Protein AF-A0A0F8FL69-F1 (afdb_monomer)

pLDDT: mean 90.09, std 9.21, range [32.94, 98.5]

Radius of gyration: 20.57 Å; Cα contacts (8 Å, |Δi|>4): 301; chains: 1; bounding box: 47×46×59 Å

Sequence (292 aa):
MLYESWIGHALIVLISLLLIIYALATGAMLKGRIKRKPGNIFRLHRRSGIYFGAFILGSFTYGLLMSLQHGEPILVSIHGKLGLIIVLIVILQVIPSLVLKNRASYRGLHKMMGYSLAPILFIDASWGLYNGVATGTKSSLVLLHSISGGLAALALVWIFLEILYATDKSLARARIASYLAAFLVAAGCWIAGGYNYLTAYGSQVKPVILTGPHPWVHEIVMEAKEHIFVFLPVIFFALSITLYIFDRDAFLGEAKSRRALMMVASLALFMVLLIFLMGAIISNAGKTGTEV

Mean predicted aligned error: 5.15 Å

Nearest PDB structures (foldseek):
  4o79-assembly1_A  TM=6.135E-01  e=5.033E-01  Arabidopsis thaliana

Secondary structure (DSSP, 8-state):
--THHHHHHHHHHHHHHHHHHHHHHHHHHHTTSSPPPSS-HHHHHHHHHHHHHHHHHHHHHHHHHHHHHTTPPTT-SHHHHHHHHHHHHHHHHHHHHHH-S-HHHHHHHHHHHHHHHHHHHHHHHHHHHHHTS-GGG--HHHHHHHHHHHHHHHHHHHHHHHHHT--TTHHHHHHHHHHHHHHIIIIIIIIHHHHHIIIIIIIIIHHHHHHSS-THIIIIIIHHHHHHHHHHHHHHHHHHHHHHH--HHHHHH-HHHHHHHHHHHHHHHHHHHHHHHHHHHHHHHHHHHHT-

Structure (mmCIF, N/CA/C/O backbone):
data_AF-A0A0F8FL69-F1
#
_entry.id   AF-A0A0F8FL69-F1
#
loop_
_atom_site.group_PDB
_atom_site.id
_atom_site.type_symbol
_atom_site.label_atom_id
_atom_site.label_alt_id
_atom_site.label_comp_id
_atom_site.label_asym_id
_atom_site.label_entity_id
_atom_site.label_seq_id
_atom_site.pdbx_PDB_ins_code
_atom_site.Cartn_x
_atom_site.Cartn_y
_atom_site.Cartn_z
_atom_site.occupancy
_atom_site.B_iso_or_equiv
_atom_site.auth_seq_id
_atom_site.auth_comp_id
_atom_site.auth_asym_id
_atom_site.auth_atom_id
_atom_site.pdbx_PDB_model_num
ATOM 1 N N . MET A 1 1 ? 10.303 -18.669 -21.693 1.00 32.94 1 MET A N 1
ATOM 2 C CA . MET A 1 1 ? 9.414 -19.079 -20.577 1.00 32.94 1 MET A CA 1
ATOM 3 C C . MET A 1 1 ? 9.605 -18.151 -19.369 1.00 32.94 1 MET A C 1
ATOM 5 O O . MET A 1 1 ? 10.087 -18.584 -18.337 1.00 32.94 1 MET A O 1
ATOM 9 N N . LEU A 1 2 ? 9.266 -16.860 -19.493 1.00 37.22 2 LEU A N 1
ATOM 10 C CA . LEU A 1 2 ? 9.527 -15.831 -18.461 1.00 37.22 2 LEU A CA 1
ATOM 11 C C . LEU A 1 2 ? 8.251 -15.140 -17.933 1.00 37.22 2 LEU A C 1
ATOM 13 O O . LEU A 1 2 ? 8.313 -14.380 -16.968 1.00 37.22 2 LEU A O 1
ATOM 17 N N . TYR A 1 3 ? 7.090 -15.444 -18.526 1.00 34.00 3 TYR A N 1
ATOM 18 C CA . TYR A 1 3 ? 5.814 -14.772 -18.243 1.00 34.00 3 TYR A CA 1
ATOM 19 C C . TYR A 1 3 ? 5.147 -15.239 -16.931 1.00 34.00 3 TYR A C 1
ATOM 21 O O . TYR A 1 3 ? 4.348 -14.513 -16.346 1.00 34.00 3 TYR A O 1
ATOM 29 N N . GLU A 1 4 ? 5.510 -16.418 -16.412 1.00 43.88 4 GLU A N 1
ATOM 30 C CA . GLU A 1 4 ? 4.870 -17.008 -15.221 1.00 43.88 4 GLU A CA 1
ATOM 31 C C . GLU A 1 4 ? 5.360 -16.432 -13.874 1.00 43.88 4 GLU A C 1
ATOM 33 O O . GLU A 1 4 ? 4.718 -16.632 -12.844 1.00 43.88 4 GLU A O 1
ATOM 38 N N . SER A 1 5 ? 6.458 -15.665 -13.845 1.00 61.00 5 SER A N 1
ATOM 39 C CA . SER A 1 5 ? 7.116 -15.283 -12.579 1.00 61.00 5 SER A CA 1
ATOM 40 C C . SER A 1 5 ? 6.488 -14.086 -11.846 1.00 61.00 5 SER A C 1
ATOM 42 O O . SER A 1 5 ? 6.522 -14.027 -10.611 1.00 61.00 5 SER A O 1
ATOM 44 N N . TRP A 1 6 ? 5.889 -13.136 -12.576 1.00 60.44 6 TRP A N 1
ATOM 45 C CA . TRP A 1 6 ? 5.438 -11.865 -11.995 1.00 60.44 6 TRP A CA 1
ATOM 46 C C . TRP A 1 6 ? 3.992 -11.902 -11.485 1.00 60.44 6 TRP A C 1
ATOM 48 O O . TRP A 1 6 ? 3.701 -11.403 -10.396 1.00 60.44 6 TRP A O 1
ATOM 58 N N . ILE A 1 7 ? 3.094 -12.571 -12.218 1.00 67.75 7 ILE A N 1
ATOM 59 C CA . ILE A 1 7 ? 1.689 -12.747 -11.813 1.00 67.75 7 ILE A CA 1
ATOM 60 C C . ILE A 1 7 ? 1.610 -13.524 -10.493 1.00 67.75 7 ILE A C 1
ATOM 62 O O . ILE A 1 7 ? 0.863 -13.133 -9.597 1.00 67.75 7 ILE A O 1
ATOM 66 N N . GLY A 1 8 ? 2.431 -14.569 -10.332 1.00 73.44 8 GLY A N 1
ATOM 67 C CA . GLY A 1 8 ? 2.521 -15.327 -9.083 1.00 73.44 8 GLY A CA 1
ATOM 68 C C . GLY A 1 8 ? 2.905 -14.448 -7.888 1.00 73.44 8 GLY A C 1
ATOM 69 O O . GLY A 1 8 ? 2.221 -14.469 -6.866 1.00 73.44 8 GLY A O 1
ATOM 70 N N . HIS A 1 9 ? 3.935 -13.606 -8.030 1.00 71.25 9 HIS A N 1
ATOM 71 C CA . HIS A 1 9 ? 4.336 -12.662 -6.980 1.00 71.25 9 HIS A CA 1
ATOM 72 C C . HIS A 1 9 ? 3.242 -11.635 -6.669 1.00 71.25 9 HIS A C 1
ATOM 74 O O . HIS A 1 9 ? 2.929 -11.410 -5.499 1.00 71.25 9 HIS A O 1
ATOM 80 N N . ALA A 1 10 ? 2.619 -11.045 -7.693 1.00 73.06 10 ALA A N 1
ATOM 81 C CA . ALA A 1 10 ? 1.538 -10.081 -7.509 1.00 73.06 10 ALA A CA 1
ATOM 82 C C . ALA A 1 10 ? 0.345 -10.697 -6.757 1.00 73.06 10 ALA A C 1
ATOM 84 O O . ALA A 1 10 ? -0.172 -10.088 -5.817 1.00 73.06 10 ALA A O 1
ATOM 85 N N . LEU A 1 11 ? -0.049 -11.927 -7.108 1.00 82.06 11 LEU A N 1
ATOM 86 C CA . LEU A 1 11 ? -1.110 -12.670 -6.423 1.00 82.06 11 LEU A CA 1
ATOM 87 C C . LEU A 1 11 ? -0.746 -12.979 -4.968 1.00 82.06 11 LEU A C 1
ATOM 89 O O . LEU A 1 11 ? -1.580 -12.790 -4.081 1.00 82.06 11 LEU A O 1
ATOM 93 N N . ILE A 1 12 ? 0.495 -13.396 -4.702 1.00 85.31 12 ILE A N 1
ATOM 94 C CA . ILE A 1 12 ? 0.983 -13.649 -3.339 1.00 85.31 12 ILE A CA 1
ATOM 95 C C . ILE A 1 12 ? 0.884 -12.383 -2.488 1.00 85.31 12 ILE A C 1
ATOM 97 O O . ILE A 1 12 ? 0.367 -12.429 -1.368 1.00 85.31 12 ILE A O 1
ATOM 101 N N . VAL A 1 13 ? 1.320 -11.239 -3.011 1.00 82.12 13 VAL A N 1
ATOM 102 C CA . VAL A 1 13 ? 1.238 -9.960 -2.294 1.00 82.12 13 VAL A CA 1
ATOM 103 C C . VAL A 1 13 ? -0.218 -9.578 -2.023 1.00 82.12 13 VAL A C 1
ATOM 105 O O . VAL A 1 13 ? -0.555 -9.238 -0.889 1.00 82.12 13 VAL A O 1
ATOM 108 N N . LEU A 1 14 ? -1.102 -9.700 -3.018 1.00 84.50 14 LEU A N 1
ATOM 109 C CA . LEU A 1 14 ? -2.530 -9.383 -2.889 1.00 84.50 14 LEU A CA 1
ATOM 110 C C . LEU A 1 14 ? -3.226 -10.247 -1.831 1.00 84.50 14 LEU A C 1
ATOM 112 O O . LEU A 1 14 ? -3.903 -9.722 -0.946 1.00 84.50 14 LEU A O 1
ATOM 116 N N . ILE A 1 15 ? -3.032 -11.566 -1.889 1.00 90.81 15 ILE A N 1
ATOM 117 C CA . ILE A 1 15 ? -3.627 -12.511 -0.935 1.00 90.81 15 ILE A CA 1
ATOM 118 C C . ILE A 1 15 ? -3.089 -12.244 0.473 1.00 90.81 15 ILE A C 1
ATOM 120 O O . ILE A 1 15 ? -3.872 -12.131 1.421 1.00 90.81 15 ILE A O 1
ATOM 124 N N . SER A 1 16 ? -1.771 -12.073 0.610 1.00 90.31 16 SER A N 1
ATOM 125 C CA . SER A 1 16 ? -1.134 -11.741 1.891 1.00 90.31 16 SER A CA 1
ATOM 126 C C . SER A 1 16 ? -1.704 -10.456 2.480 1.00 90.31 16 SER A C 1
ATOM 128 O O . SER A 1 16 ? -2.007 -10.402 3.673 1.00 90.31 16 SER A O 1
ATOM 130 N N . LEU A 1 17 ? -1.898 -9.439 1.638 1.00 86.81 17 LEU A N 1
ATOM 131 C CA . LEU A 1 17 ? -2.420 -8.145 2.042 1.00 86.81 17 LEU A CA 1
ATOM 132 C C . LEU A 1 17 ? -3.878 -8.231 2.515 1.00 86.81 17 LEU A C 1
ATOM 134 O O . LEU A 1 17 ? -4.229 -7.685 3.562 1.00 86.81 17 LEU A O 1
ATOM 138 N N . LEU A 1 18 ? -4.732 -8.950 1.787 1.00 91.06 18 LEU A N 1
ATOM 139 C CA . LEU A 1 18 ? -6.125 -9.158 2.190 1.00 91.06 18 LEU A CA 1
ATOM 140 C C . LEU A 1 18 ? -6.211 -9.894 3.533 1.00 91.06 18 LEU A C 1
ATOM 142 O O . LEU A 1 18 ? -6.967 -9.488 4.422 1.00 91.06 18 LEU A O 1
ATOM 146 N N . LEU A 1 19 ? -5.398 -10.938 3.709 1.00 93.88 19 LEU A N 1
ATOM 147 C CA . LEU A 1 19 ? -5.344 -11.715 4.944 1.00 93.88 19 LEU A CA 1
ATOM 148 C C . LEU A 1 19 ? -4.847 -10.879 6.133 1.00 93.88 19 LEU A C 1
ATOM 150 O O . LEU A 1 19 ? -5.473 -10.919 7.198 1.00 93.88 19 LEU A O 1
ATOM 154 N N . ILE A 1 20 ? -3.775 -10.090 5.970 1.00 93.62 20 ILE A N 1
ATOM 155 C CA . ILE A 1 20 ? -3.243 -9.263 7.065 1.00 93.62 20 ILE A CA 1
ATOM 156 C C . ILE A 1 20 ? -4.176 -8.100 7.409 1.00 93.62 20 ILE A C 1
ATOM 158 O O . ILE A 1 20 ? -4.411 -7.856 8.592 1.00 93.62 20 ILE A O 1
ATOM 162 N N . ILE A 1 21 ? -4.791 -7.432 6.424 1.00 92.00 21 ILE A N 1
ATOM 163 C CA . ILE A 1 21 ? -5.798 -6.386 6.677 1.00 92.00 21 ILE A CA 1
ATOM 164 C C . ILE A 1 21 ? -6.962 -6.967 7.480 1.00 92.00 21 ILE A C 1
ATOM 166 O O . ILE A 1 21 ? -7.399 -6.372 8.468 1.00 92.00 21 ILE A O 1
ATOM 170 N N . TYR A 1 22 ? -7.443 -8.153 7.105 1.00 93.62 22 TYR A N 1
ATOM 171 C CA . TYR A 1 22 ? -8.527 -8.811 7.823 1.00 93.62 22 TYR A CA 1
ATOM 172 C C . TYR A 1 22 ? -8.125 -9.205 9.256 1.00 93.62 22 TYR A C 1
ATOM 174 O O . TYR A 1 22 ? -8.889 -8.990 10.206 1.00 93.62 22 TYR A O 1
ATOM 182 N N . ALA A 1 23 ? -6.909 -9.726 9.447 1.00 93.62 23 ALA A N 1
ATOM 183 C CA . ALA A 1 23 ? -6.375 -10.046 10.771 1.00 93.62 23 ALA A CA 1
ATOM 184 C C . ALA A 1 23 ? -6.241 -8.790 11.654 1.00 93.62 23 ALA A C 1
ATOM 186 O O . ALA A 1 23 ? -6.638 -8.814 12.823 1.00 93.62 23 ALA A O 1
ATOM 187 N N . LEU A 1 24 ? -5.764 -7.675 11.094 1.00 93.25 24 LEU A N 1
ATOM 188 C CA . LEU A 1 24 ? -5.654 -6.389 11.785 1.00 93.25 24 LEU A CA 1
ATOM 189 C C . LEU A 1 24 ? -7.022 -5.814 12.155 1.00 93.25 24 LEU A C 1
ATOM 191 O O . LEU A 1 24 ? -7.220 -5.401 13.299 1.00 93.25 24 LEU A O 1
ATOM 195 N N . ALA A 1 25 ? -7.987 -5.839 11.233 1.00 92.31 25 ALA A N 1
ATOM 196 C CA . ALA A 1 25 ? -9.342 -5.357 11.482 1.00 92.31 25 ALA A CA 1
ATOM 197 C C . ALA A 1 25 ? -10.015 -6.156 12.611 1.00 92.31 25 ALA A C 1
ATOM 199 O O . ALA A 1 25 ? -10.507 -5.588 13.587 1.00 92.31 25 ALA A O 1
ATOM 200 N N . THR A 1 26 ? -9.977 -7.487 12.542 1.00 93.56 26 THR A N 1
ATOM 201 C CA . THR A 1 26 ? -10.541 -8.341 13.600 1.00 93.56 26 THR A CA 1
ATOM 202 C C . THR A 1 26 ? -9.803 -8.179 14.936 1.00 93.56 26 THR A C 1
ATOM 204 O O . THR A 1 26 ? -10.446 -8.136 15.987 1.00 93.56 26 THR A O 1
ATOM 207 N N . GLY A 1 27 ? -8.480 -7.986 14.922 1.00 91.31 27 GLY A N 1
ATOM 208 C CA . GLY A 1 27 ? -7.688 -7.679 16.118 1.00 91.31 27 GLY A CA 1
ATOM 209 C C . GLY A 1 27 ? -8.050 -6.327 16.747 1.00 91.31 27 GLY A C 1
ATOM 210 O O . GLY A 1 27 ? -8.177 -6.209 17.970 1.00 91.31 27 GLY A O 1
ATOM 211 N N . ALA A 1 28 ? -8.295 -5.306 15.923 1.00 89.00 28 ALA A N 1
ATOM 212 C CA . ALA A 1 28 ? -8.755 -3.995 16.368 1.00 89.00 28 ALA A CA 1
ATOM 213 C C . ALA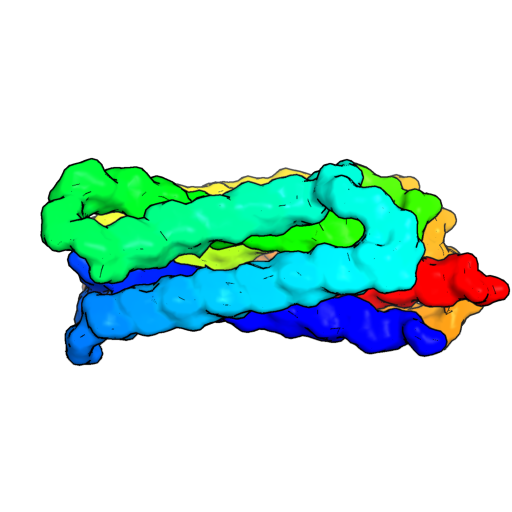 A 1 28 ? -10.172 -4.055 16.971 1.00 89.00 28 ALA A C 1
ATOM 215 O O . ALA A 1 28 ? -10.414 -3.429 18.009 1.00 89.00 28 ALA A O 1
ATOM 216 N N . MET A 1 29 ? -11.076 -4.864 16.400 1.00 90.94 29 MET A N 1
ATOM 217 C CA . MET A 1 29 ? -12.408 -5.131 16.967 1.00 90.94 29 MET A CA 1
ATOM 218 C C . MET A 1 29 ? -12.323 -5.796 18.345 1.00 90.94 29 MET A C 1
ATOM 220 O O . MET A 1 29 ? -13.020 -5.383 19.269 1.00 90.94 29 MET A O 1
ATOM 224 N N . LEU A 1 30 ? -11.446 -6.793 18.523 1.00 90.06 30 LEU A N 1
ATOM 225 C CA . LEU A 1 30 ? -11.245 -7.451 19.824 1.00 90.06 30 LEU A CA 1
ATOM 226 C C . LEU A 1 30 ? -10.764 -6.487 20.906 1.00 90.06 30 LEU A C 1
ATOM 228 O O . LEU A 1 30 ? -11.068 -6.676 22.082 1.00 90.06 30 LEU A O 1
ATOM 232 N N . LYS A 1 31 ? -10.016 -5.449 20.519 1.00 87.62 31 LYS A N 1
ATOM 233 C CA . LYS A 1 31 ? -9.540 -4.429 21.454 1.00 87.62 31 LYS A CA 1
ATOM 234 C C . LYS A 1 31 ? -10.557 -3.308 21.702 1.00 87.62 31 LYS A C 1
ATOM 236 O O . LYS A 1 31 ? -10.269 -2.421 22.500 1.00 87.62 31 LYS A O 1
ATOM 241 N N . GLY A 1 32 ? -11.706 -3.334 21.025 1.00 84.56 32 GLY A N 1
ATOM 242 C CA . GLY A 1 32 ? -12.697 -2.259 21.071 1.00 84.56 32 GLY A CA 1
ATOM 243 C C . GLY A 1 32 ? -12.211 -0.963 20.418 1.00 84.56 32 GLY A C 1
ATOM 244 O O . GLY A 1 32 ? -12.750 0.098 20.706 1.00 84.56 32 GLY A O 1
ATOM 245 N N . ARG A 1 33 ? -11.172 -1.022 19.568 1.00 85.56 33 ARG A N 1
ATOM 246 C CA . ARG A 1 33 ? -10.690 0.156 18.825 1.00 85.56 33 ARG A CA 1
ATOM 247 C C . ARG A 1 33 ? -11.662 0.560 17.724 1.00 85.56 33 ARG A C 1
ATOM 249 O O . ARG A 1 33 ? -11.809 1.745 17.460 1.00 85.56 33 ARG A O 1
ATOM 256 N N . ILE A 1 34 ? -12.294 -0.437 17.115 1.00 86.06 34 ILE A N 1
ATOM 257 C CA . ILE A 1 34 ? -13.327 -0.283 16.098 1.00 86.06 34 ILE A CA 1
ATOM 258 C C . ILE A 1 34 ? -14.555 -1.106 16.495 1.00 86.06 34 ILE A C 1
ATOM 260 O O . ILE A 1 34 ? -14.426 -2.141 17.159 1.00 86.06 34 ILE A O 1
ATOM 264 N N . LYS A 1 35 ? -15.750 -0.637 16.118 1.00 84.25 35 LYS A N 1
ATOM 265 C CA . LYS A 1 35 ? -17.034 -1.269 16.457 1.00 84.25 35 LYS A CA 1
ATOM 266 C C . LYS A 1 35 ? -17.067 -2.755 16.072 1.00 84.25 35 LYS A C 1
ATOM 268 O O . LYS A 1 35 ? -16.744 -3.141 14.949 1.00 84.25 35 LYS A O 1
ATOM 273 N N . ARG A 1 36 ? -17.492 -3.596 17.017 1.00 82.81 36 ARG A N 1
ATOM 274 C CA . ARG A 1 36 ? -17.555 -5.053 16.854 1.00 82.81 36 ARG A CA 1
ATOM 275 C C . ARG A 1 36 ? -18.747 -5.455 15.976 1.00 82.81 36 ARG A C 1
ATOM 277 O O . ARG A 1 36 ? -19.864 -5.003 16.213 1.00 82.81 36 ARG A O 1
ATOM 284 N N . LYS A 1 37 ? -18.520 -6.340 15.000 1.00 79.31 37 LYS A N 1
ATOM 285 C CA . LYS A 1 37 ? -19.593 -7.027 14.258 1.00 79.31 37 LYS A CA 1
ATOM 286 C C . LYS A 1 37 ? -20.154 -8.221 15.053 1.00 79.31 37 LYS A C 1
ATOM 288 O O . LYS A 1 37 ? -19.423 -8.785 15.875 1.00 79.31 37 LYS A O 1
ATOM 293 N N . PRO A 1 38 ? -21.420 -8.622 14.823 1.00 79.25 38 PRO A N 1
ATOM 294 C CA . PRO A 1 38 ? -21.980 -9.821 15.442 1.00 79.25 38 PRO A CA 1
ATOM 295 C C . PRO A 1 38 ? -21.147 -11.063 15.086 1.00 79.25 38 PRO A C 1
ATOM 297 O O . PRO A 1 38 ? -20.627 -11.182 13.978 1.00 79.25 38 PRO A O 1
ATOM 300 N N . GLY A 1 39 ? -20.999 -11.975 16.052 1.00 87.56 39 GLY A N 1
ATOM 301 C CA . GLY A 1 39 ? -20.275 -13.238 15.890 1.00 87.56 39 GLY A CA 1
ATOM 302 C C . GLY A 1 39 ? -18.989 -13.384 16.716 1.00 87.56 39 GLY A C 1
ATOM 303 O O . GLY A 1 39 ? -18.583 -12.531 17.521 1.00 87.56 39 GLY A O 1
ATOM 304 N N . ASN A 1 40 ? -18.328 -14.530 16.524 1.00 93.06 40 ASN A N 1
ATOM 305 C CA . ASN A 1 40 ? -17.117 -14.899 17.254 1.00 93.06 40 ASN A CA 1
ATOM 306 C C . ASN A 1 40 ? -15.862 -14.308 16.587 1.00 93.06 40 ASN A C 1
ATOM 308 O O . ASN A 1 40 ? -15.088 -15.010 15.935 1.00 93.06 40 ASN A O 1
ATOM 312 N N . ILE A 1 41 ? -15.662 -13.001 16.778 1.00 92.94 41 ILE A N 1
ATOM 313 C CA . ILE A 1 41 ? -14.506 -12.258 16.246 1.00 92.94 41 ILE A CA 1
ATOM 314 C C . ILE A 1 41 ? -13.174 -12.883 16.677 1.00 92.94 41 ILE A C 1
ATOM 316 O O . ILE A 1 41 ? -12.227 -12.890 15.899 1.00 92.94 41 ILE A O 1
ATOM 320 N N . PHE A 1 42 ? -13.099 -13.468 17.877 1.00 91.94 42 PHE A N 1
ATOM 321 C CA . PHE A 1 42 ? -11.879 -14.130 18.341 1.00 91.94 42 PHE A CA 1
ATOM 322 C C . PHE A 1 42 ? -11.526 -15.340 17.467 1.00 91.94 42 PHE A C 1
ATOM 324 O O . PHE A 1 42 ? -10.380 -15.493 17.046 1.00 91.94 42 PHE A O 1
ATOM 331 N N . ARG A 1 43 ? -12.521 -16.173 17.136 1.00 93.50 43 ARG A N 1
ATOM 332 C CA . ARG A 1 43 ? -12.345 -17.308 16.222 1.00 93.50 43 ARG A CA 1
ATOM 333 C C . ARG A 1 43 ? -11.939 -16.846 14.822 1.00 93.50 43 ARG A C 1
ATOM 335 O O . ARG A 1 43 ? -11.086 -17.489 14.219 1.00 93.50 43 ARG A O 1
ATOM 342 N N . LEU A 1 44 ? -12.526 -15.754 14.327 1.00 93.81 44 LEU A N 1
ATOM 343 C CA . LEU A 1 44 ? -12.185 -15.181 13.021 1.00 93.81 44 LEU A CA 1
ATOM 344 C C . LEU A 1 44 ? -10.742 -14.672 12.989 1.00 93.81 44 LEU A C 1
ATOM 346 O O . LEU A 1 44 ? -9.982 -15.110 12.134 1.00 93.81 44 LEU A O 1
ATOM 350 N N . HIS A 1 45 ? -10.350 -13.853 13.968 1.00 94.81 45 HIS A N 1
ATOM 351 C CA . HIS A 1 45 ? -8.987 -13.333 14.105 1.00 94.81 45 HIS A CA 1
ATOM 352 C C . HIS A 1 45 ? -7.946 -14.458 14.170 1.00 94.81 45 HIS A C 1
ATOM 354 O O . HIS A 1 45 ? -6.944 -14.438 13.457 1.00 94.81 45 HIS A O 1
ATOM 360 N N . ARG A 1 46 ? -8.218 -15.488 14.985 1.00 94.00 46 ARG A N 1
ATOM 361 C CA . ARG A 1 46 ? -7.350 -16.666 15.096 1.00 94.00 46 ARG A CA 1
ATOM 362 C C . ARG A 1 46 ? -7.216 -17.397 13.759 1.00 94.00 46 ARG A C 1
ATOM 364 O O . ARG A 1 46 ? -6.105 -17.737 13.373 1.00 94.00 46 ARG A O 1
ATOM 371 N N . ARG A 1 47 ? -8.324 -17.646 13.053 1.00 94.88 47 ARG A N 1
ATOM 372 C CA . ARG A 1 47 ? -8.305 -18.331 11.748 1.00 94.88 47 ARG A CA 1
ATOM 373 C C . ARG A 1 47 ? -7.535 -17.538 10.703 1.00 94.88 47 ARG A C 1
ATOM 375 O O . ARG A 1 47 ? -6.669 -18.105 10.052 1.00 94.88 47 ARG A O 1
ATOM 382 N N . SER A 1 48 ? -7.802 -16.240 10.584 1.00 94.06 48 SER A N 1
ATOM 383 C CA . SER A 1 48 ? -7.090 -15.395 9.627 1.00 94.06 48 SER A CA 1
ATOM 384 C C . SER A 1 48 ? -5.600 -15.306 9.930 1.00 94.06 48 SER A C 1
ATOM 386 O O . SER A 1 48 ? -4.809 -15.340 8.999 1.00 94.06 48 SER A O 1
ATOM 388 N N . GLY A 1 49 ? -5.208 -15.260 11.209 1.00 94.50 49 GLY A N 1
ATOM 389 C CA . GLY A 1 49 ? -3.797 -15.300 11.599 1.00 94.50 49 GLY A CA 1
ATOM 390 C C . GLY A 1 49 ? -3.105 -16.603 11.187 1.00 94.50 49 GLY A C 1
ATOM 391 O O . GLY A 1 49 ? -1.992 -16.561 10.675 1.00 94.50 49 GLY A O 1
ATOM 392 N N . ILE A 1 50 ? -3.778 -17.751 11.341 1.00 95.56 50 ILE A N 1
ATOM 393 C CA . ILE A 1 50 ? -3.259 -19.053 10.888 1.00 95.56 50 ILE A CA 1
ATOM 394 C C . ILE A 1 50 ? -3.148 -19.095 9.361 1.00 95.56 50 ILE A C 1
ATOM 396 O O . ILE A 1 50 ? -2.109 -19.498 8.852 1.00 95.56 50 ILE A O 1
ATOM 400 N N . TYR A 1 51 ? -4.185 -18.671 8.630 1.00 96.12 51 TYR A N 1
ATOM 401 C CA . TYR A 1 51 ? -4.159 -18.670 7.164 1.00 96.12 51 TYR A CA 1
ATOM 402 C C . TYR A 1 51 ? -3.085 -17.740 6.612 1.00 96.12 51 TYR A C 1
ATOM 404 O O . TYR A 1 51 ? -2.330 -18.149 5.739 1.00 96.12 51 TYR A O 1
ATOM 412 N N . PHE A 1 52 ? -2.968 -16.532 7.167 1.00 95.81 52 PHE A N 1
ATOM 413 C CA . PHE A 1 52 ? -1.880 -15.618 6.842 1.00 95.81 52 PHE A CA 1
ATOM 414 C C . PHE A 1 52 ? -0.523 -16.275 7.100 1.00 95.81 52 PHE A C 1
ATOM 416 O O . PHE A 1 52 ? 0.329 -16.291 6.218 1.00 95.81 52 PHE A O 1
ATOM 423 N N . GLY A 1 53 ? -0.334 -16.874 8.279 1.00 94.88 5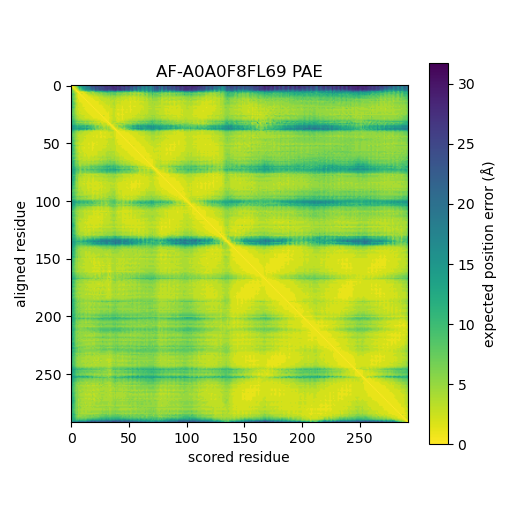3 GLY A N 1
ATOM 424 C CA . GLY A 1 53 ? 0.949 -17.466 8.629 1.00 94.88 53 GLY A CA 1
ATOM 425 C C . GLY A 1 53 ? 1.340 -18.661 7.760 1.00 94.88 53 GLY A C 1
ATOM 426 O O . GLY A 1 53 ? 2.483 -18.743 7.318 1.00 94.88 53 GLY A O 1
ATOM 427 N N . ALA A 1 54 ? 0.389 -19.547 7.462 1.00 95.56 54 ALA A N 1
ATOM 428 C CA . ALA A 1 54 ? 0.600 -20.667 6.550 1.00 95.56 54 ALA A CA 1
ATOM 429 C C . ALA A 1 54 ? 0.921 -20.186 5.128 1.00 95.56 54 ALA A C 1
ATOM 431 O O . ALA A 1 54 ? 1.814 -20.731 4.486 1.00 95.56 54 ALA A O 1
ATOM 432 N N . PHE A 1 55 ? 0.233 -19.143 4.658 1.00 95.62 55 PHE A N 1
ATOM 433 C CA . PHE A 1 55 ? 0.455 -18.577 3.332 1.00 95.62 55 PHE A CA 1
ATOM 434 C C . PHE A 1 55 ? 1.853 -17.960 3.186 1.00 95.62 55 PHE A C 1
ATOM 436 O O . PHE A 1 55 ? 2.551 -18.258 2.223 1.00 95.62 55 PHE A O 1
ATOM 443 N N . ILE A 1 56 ? 2.293 -17.170 4.172 1.00 94.75 56 ILE A N 1
ATOM 444 C CA . ILE A 1 56 ? 3.637 -16.572 4.198 1.00 94.75 56 ILE A CA 1
ATOM 445 C C . ILE A 1 56 ? 4.731 -17.641 4.275 1.00 94.75 56 ILE A C 1
ATOM 447 O O . ILE A 1 56 ? 5.735 -17.552 3.574 1.00 94.75 56 ILE A O 1
ATOM 451 N N . LEU A 1 57 ? 4.540 -18.675 5.100 1.00 94.62 57 LEU A N 1
ATOM 452 C CA . LEU A 1 57 ? 5.482 -19.792 5.162 1.00 94.62 57 LEU A CA 1
ATOM 453 C C . LEU A 1 57 ? 5.562 -20.526 3.815 1.00 94.62 57 LEU A C 1
ATOM 455 O O . LEU A 1 57 ? 6.654 -20.847 3.347 1.00 94.62 57 LEU A O 1
ATOM 459 N N . GLY A 1 58 ? 4.415 -20.759 3.174 1.00 93.44 58 GLY A N 1
ATOM 460 C CA . GLY A 1 58 ? 4.330 -21.368 1.848 1.00 93.44 58 GLY A CA 1
ATOM 461 C C . GLY A 1 58 ? 5.040 -20.546 0.770 1.00 93.44 58 GLY A C 1
ATOM 462 O O . GLY A 1 58 ? 5.834 -21.097 0.014 1.00 93.44 58 GLY A O 1
ATOM 463 N N . SER A 1 59 ? 4.826 -19.227 0.719 1.00 91.69 59 SER A N 1
ATOM 464 C CA . SER A 1 59 ? 5.489 -18.385 -0.286 1.00 91.69 59 SER A CA 1
ATOM 465 C C . SER A 1 59 ? 7.002 -18.306 -0.071 1.00 91.69 59 SER A C 1
ATOM 467 O O . SER A 1 59 ? 7.760 -18.387 -1.034 1.00 91.69 59 SER A O 1
ATOM 469 N N . PHE A 1 60 ? 7.454 -18.215 1.184 1.00 91.69 60 PHE A N 1
ATOM 470 C CA . PHE A 1 60 ? 8.879 -18.178 1.506 1.00 91.69 60 PHE A CA 1
ATOM 471 C C . PHE A 1 60 ? 9.577 -19.502 1.174 1.00 91.69 60 PHE A C 1
ATOM 473 O O . PHE A 1 60 ? 10.643 -19.502 0.563 1.00 91.69 60 PHE A O 1
ATOM 480 N N . THR A 1 61 ? 8.968 -20.638 1.530 1.00 91.62 61 THR A N 1
ATOM 481 C CA . THR A 1 61 ? 9.506 -21.969 1.192 1.00 91.62 61 THR A CA 1
ATOM 482 C C . THR A 1 61 ? 9.548 -22.202 -0.314 1.00 91.62 61 THR A C 1
ATOM 484 O O . THR A 1 61 ? 10.550 -22.709 -0.814 1.00 91.62 61 THR A O 1
ATOM 487 N N . TYR A 1 62 ? 8.521 -21.763 -1.045 1.00 89.69 62 TYR A N 1
ATOM 488 C CA . TYR A 1 62 ? 8.534 -21.764 -2.506 1.00 89.69 62 TYR A CA 1
ATOM 489 C C . TYR A 1 62 ? 9.688 -20.918 -3.065 1.00 89.69 62 TYR A C 1
ATOM 491 O O . TYR A 1 62 ? 10.441 -21.399 -3.907 1.00 89.69 62 TYR A O 1
ATOM 499 N N . GLY A 1 63 ? 9.889 -19.699 -2.554 1.00 86.19 63 GLY A N 1
ATOM 500 C CA . GLY A 1 63 ? 11.006 -18.838 -2.955 1.00 86.19 63 GLY A CA 1
ATOM 501 C C . GLY A 1 63 ? 12.376 -19.481 -2.713 1.00 86.19 63 GLY A C 1
ATOM 502 O O . GLY A 1 63 ? 13.222 -19.470 -3.603 1.00 86.19 63 GLY A O 1
ATOM 503 N N . LEU A 1 64 ? 12.576 -20.115 -1.552 1.00 87.94 64 LEU A N 1
ATOM 504 C CA . LEU A 1 64 ? 13.805 -20.860 -1.249 1.00 87.94 64 LEU A CA 1
ATOM 505 C C . LEU A 1 64 ? 14.033 -22.030 -2.211 1.00 87.94 64 LEU A C 1
ATOM 507 O O . LEU A 1 64 ? 15.155 -22.225 -2.675 1.00 87.94 64 LEU A O 1
ATOM 511 N N . LEU A 1 65 ? 12.981 -22.797 -2.512 1.00 89.31 65 LEU A N 1
ATOM 512 C CA . LEU A 1 65 ? 13.058 -23.912 -3.454 1.00 89.31 65 LEU A CA 1
ATOM 513 C C . LEU A 1 65 ? 13.468 -23.426 -4.846 1.00 89.31 65 LEU A C 1
ATOM 515 O O . LEU A 1 65 ? 14.326 -24.041 -5.474 1.00 89.31 65 LEU A O 1
ATOM 519 N N . MET A 1 66 ? 12.897 -22.309 -5.303 1.00 85.56 66 MET A N 1
ATOM 520 C CA . MET A 1 66 ? 13.262 -21.710 -6.585 1.00 85.56 66 MET A CA 1
ATOM 521 C C . MET A 1 66 ? 14.726 -21.263 -6.5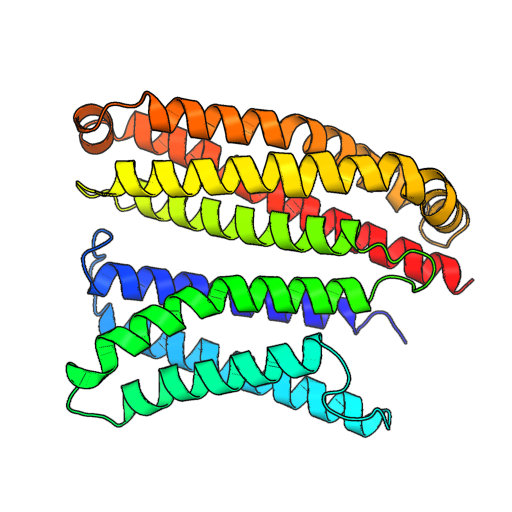94 1.00 85.56 66 MET A C 1
ATOM 523 O O . MET A 1 66 ? 15.445 -21.626 -7.519 1.00 85.56 66 MET A O 1
ATOM 527 N N . SER A 1 67 ? 15.210 -20.557 -5.566 1.00 84.62 67 SER A N 1
ATOM 528 C CA . SER A 1 67 ? 16.626 -20.156 -5.497 1.00 84.62 67 SER A CA 1
ATOM 529 C C . SER A 1 67 ? 17.572 -21.360 -5.521 1.00 84.62 67 SER A C 1
ATOM 531 O O . SER A 1 67 ? 18.555 -21.349 -6.257 1.00 84.62 67 SER A O 1
ATOM 533 N N . LEU A 1 68 ? 17.242 -22.427 -4.785 1.00 87.50 68 LEU A N 1
ATOM 534 C CA . LEU A 1 68 ? 18.013 -23.673 -4.786 1.00 87.50 68 LEU A CA 1
ATOM 535 C C . LEU A 1 68 ? 18.061 -24.333 -6.169 1.00 87.50 68 LEU A C 1
ATOM 537 O O . LEU A 1 68 ? 19.128 -24.761 -6.600 1.00 87.50 68 LEU A O 1
ATOM 541 N N . GLN A 1 69 ? 16.929 -24.393 -6.876 1.00 88.75 69 GLN A N 1
ATOM 542 C CA . GLN A 1 69 ? 16.864 -24.953 -8.230 1.00 88.75 69 GLN A CA 1
ATOM 543 C C . GLN A 1 69 ? 17.699 -24.159 -9.243 1.00 88.75 69 GLN A C 1
ATOM 545 O O . GLN A 1 69 ? 18.235 -24.749 -10.176 1.00 88.75 69 GLN A O 1
ATOM 550 N N . HIS A 1 70 ? 17.840 -22.846 -9.048 1.00 83.69 70 HIS A N 1
ATOM 551 C CA . HIS A 1 70 ? 18.638 -21.974 -9.914 1.00 83.69 70 HIS A CA 1
ATOM 552 C C . HIS A 1 70 ? 20.108 -21.856 -9.469 1.00 83.69 70 HIS A C 1
ATOM 554 O O . HIS A 1 70 ? 20.876 -21.126 -10.091 1.00 83.69 70 HIS A O 1
ATOM 560 N N . GLY A 1 71 ? 20.518 -22.561 -8.405 1.00 87.50 71 GLY A N 1
ATOM 561 C CA . GLY A 1 71 ? 21.878 -22.483 -7.862 1.00 87.50 71 GLY A CA 1
ATOM 562 C C . GLY A 1 71 ? 22.223 -21.119 -7.254 1.00 87.50 71 GLY A C 1
ATOM 563 O O . GLY A 1 71 ? 23.399 -20.797 -7.089 1.00 87.50 71 GLY A O 1
ATOM 564 N N . GLU A 1 72 ? 21.216 -20.305 -6.928 1.00 82.94 72 GLU A N 1
ATOM 565 C CA . GLU A 1 72 ? 21.422 -18.984 -6.350 1.00 82.94 72 GLU A CA 1
ATOM 566 C C . GLU A 1 72 ? 21.696 -19.078 -4.841 1.00 82.94 72 GLU A C 1
ATOM 568 O O . GLU A 1 72 ? 21.043 -19.846 -4.122 1.00 82.94 72 GLU A O 1
ATOM 573 N N . PRO A 1 73 ? 22.627 -18.269 -4.311 1.00 84.88 73 PRO A N 1
ATOM 574 C CA . PRO A 1 73 ? 22.909 -18.253 -2.887 1.00 84.88 73 PRO A CA 1
ATOM 575 C C . PRO A 1 73 ? 21.703 -17.733 -2.089 1.00 84.88 73 PRO A C 1
ATOM 577 O O . PRO A 1 73 ? 21.156 -16.654 -2.336 1.00 84.88 73 PRO A O 1
ATOM 580 N N . ILE A 1 74 ? 21.308 -18.506 -1.079 1.00 83.12 74 ILE A N 1
ATOM 581 C CA . ILE A 1 74 ? 20.158 -18.224 -0.216 1.00 83.12 74 ILE A CA 1
ATOM 582 C C . ILE A 1 74 ? 20.408 -16.950 0.614 1.00 83.12 74 ILE A C 1
ATOM 584 O O . ILE A 1 74 ? 21.497 -16.743 1.145 1.00 83.12 74 ILE A O 1
ATOM 588 N N . LEU A 1 75 ? 19.378 -16.107 0.770 1.00 83.31 75 LEU A N 1
ATOM 589 C CA . LEU A 1 75 ? 19.381 -14.916 1.642 1.00 83.31 75 LEU A CA 1
ATOM 590 C C . LEU A 1 75 ? 20.437 -13.845 1.306 1.00 83.31 75 LEU A C 1
ATOM 592 O O . LEU A 1 75 ? 20.755 -13.007 2.152 1.00 83.31 75 LEU A O 1
ATOM 596 N N . VAL A 1 76 ? 20.950 -13.801 0.074 1.00 85.12 76 VAL A N 1
ATOM 597 C CA . VAL A 1 76 ? 21.824 -12.695 -0.360 1.00 85.12 76 VAL A CA 1
ATOM 598 C C . VAL A 1 76 ? 21.022 -11.409 -0.567 1.00 85.12 76 VAL A C 1
ATOM 600 O O . VAL A 1 76 ? 21.453 -10.331 -0.146 1.00 85.12 76 VAL A O 1
ATOM 603 N N . SER A 1 77 ? 19.825 -11.515 -1.149 1.00 84.94 77 SER A N 1
ATOM 604 C CA . SER A 1 77 ? 18.972 -10.363 -1.443 1.00 84.94 77 SER A CA 1
ATOM 605 C C . SER A 1 77 ? 18.306 -9.782 -0.187 1.00 84.94 77 SER A C 1
ATOM 607 O O . SER A 1 77 ? 17.958 -10.498 0.755 1.00 84.94 77 SER A O 1
ATOM 609 N N . ILE A 1 78 ? 18.079 -8.463 -0.186 1.00 88.50 78 ILE A N 1
ATOM 610 C CA . ILE A 1 78 ? 17.332 -7.775 0.884 1.00 88.50 78 ILE A CA 1
ATOM 611 C C . ILE A 1 78 ? 15.907 -8.332 0.993 1.00 88.50 78 ILE A C 1
ATOM 613 O O . ILE A 1 78 ? 15.443 -8.567 2.103 1.00 88.50 78 ILE A O 1
ATOM 617 N N . HIS A 1 79 ? 15.264 -8.626 -0.142 1.00 88.88 79 HIS A N 1
ATOM 618 C CA . HIS A 1 79 ? 13.960 -9.294 -0.195 1.00 88.88 79 HIS A CA 1
ATOM 619 C C . HIS A 1 79 ? 13.977 -10.649 0.537 1.00 88.88 79 HIS A C 1
ATOM 621 O O . HIS A 1 79 ? 13.158 -10.892 1.415 1.00 88.88 79 HIS A O 1
ATOM 627 N N . GLY A 1 80 ? 14.976 -11.505 0.284 1.00 88.75 80 GLY A N 1
ATOM 628 C CA . GLY A 1 80 ? 15.103 -12.785 0.989 1.00 88.75 80 GLY A CA 1
ATOM 629 C C . GLY A 1 80 ? 15.270 -12.616 2.505 1.00 88.75 80 GLY A C 1
ATOM 630 O O . GLY A 1 80 ? 14.621 -13.313 3.288 1.00 88.75 80 GLY A O 1
ATOM 631 N N . LYS A 1 81 ? 16.098 -11.655 2.935 1.00 93.62 81 LYS A N 1
ATOM 632 C CA . LYS A 1 81 ? 16.313 -11.346 4.362 1.00 93.62 81 LYS A CA 1
ATOM 633 C C . LYS A 1 81 ? 15.043 -10.817 5.036 1.00 93.62 81 LYS A C 1
ATOM 635 O O . LYS A 1 81 ? 14.721 -11.244 6.144 1.00 93.62 81 LYS A O 1
ATOM 640 N N . LEU A 1 82 ? 14.315 -9.915 4.377 1.00 92.62 82 LEU A N 1
ATOM 641 C CA . LEU A 1 82 ? 13.036 -9.395 4.863 1.00 92.62 82 LEU A CA 1
ATOM 642 C C . LEU A 1 82 ? 11.976 -10.499 4.933 1.00 92.62 82 LEU A C 1
ATOM 644 O O . LEU A 1 82 ? 11.315 -10.620 5.963 1.00 92.62 82 LEU A O 1
ATOM 648 N N . GLY A 1 83 ? 11.882 -11.358 3.916 1.00 92.50 83 GLY A N 1
ATOM 649 C CA . GLY A 1 83 ? 11.013 -12.535 3.919 1.00 92.50 83 GLY A CA 1
ATOM 650 C C . GLY A 1 83 ? 11.252 -13.443 5.130 1.00 92.50 83 GLY A C 1
ATOM 651 O O . GLY A 1 83 ? 10.302 -13.810 5.824 1.00 92.50 83 GLY A O 1
ATOM 652 N N . LEU A 1 84 ? 12.516 -13.724 5.469 1.00 94.94 84 LEU A N 1
ATOM 653 C CA . LEU A 1 84 ? 12.859 -14.498 6.668 1.00 94.94 84 LEU A CA 1
ATOM 654 C C . LEU A 1 84 ? 12.406 -13.794 7.957 1.00 94.94 84 LEU A C 1
ATOM 656 O O . LEU A 1 84 ? 11.820 -14.430 8.833 1.00 94.94 84 LEU A O 1
ATOM 660 N N . ILE A 1 85 ? 12.637 -12.483 8.074 1.00 95.69 85 ILE A N 1
ATOM 661 C CA . ILE A 1 85 ? 12.179 -11.693 9.228 1.00 95.69 85 ILE A CA 1
ATOM 662 C C . ILE A 1 85 ? 10.652 -11.772 9.360 1.00 95.69 85 ILE A C 1
ATOM 664 O O . ILE A 1 85 ? 10.148 -11.997 10.462 1.00 95.69 85 ILE A O 1
ATOM 668 N N . ILE A 1 86 ? 9.909 -11.638 8.258 1.00 95.56 86 ILE A N 1
ATOM 669 C CA . ILE A 1 86 ? 8.444 -11.751 8.252 1.00 95.56 86 ILE A CA 1
ATOM 670 C C . ILE A 1 86 ? 8.019 -13.139 8.747 1.00 95.56 86 ILE A C 1
ATOM 672 O O . ILE A 1 86 ? 7.156 -13.222 9.622 1.00 95.56 86 ILE A O 1
ATOM 676 N N . VAL A 1 87 ? 8.639 -14.218 8.256 1.00 96.00 87 VAL A N 1
ATOM 677 C CA . VAL A 1 87 ? 8.351 -15.594 8.704 1.00 96.00 87 VAL A CA 1
ATOM 678 C C . VAL A 1 87 ? 8.601 -15.751 10.204 1.00 96.00 87 VAL A C 1
ATOM 680 O O . VAL A 1 87 ? 7.742 -16.273 10.915 1.00 96.00 87 VAL A O 1
ATOM 683 N N . LEU A 1 88 ? 9.725 -15.250 10.720 1.00 96.44 88 LEU A N 1
ATOM 684 C CA . LEU A 1 88 ? 10.033 -15.301 12.154 1.00 96.44 88 LEU A CA 1
ATOM 685 C C . LEU A 1 88 ? 8.991 -14.539 12.984 1.00 96.44 88 LEU A C 1
ATOM 687 O O . LEU A 1 88 ? 8.501 -15.051 13.993 1.00 96.44 88 LEU A O 1
ATOM 691 N N . ILE A 1 89 ? 8.592 -13.344 12.539 1.00 96.12 89 ILE A N 1
ATOM 692 C CA . ILE A 1 89 ? 7.540 -12.557 13.194 1.00 96.12 89 ILE A CA 1
ATOM 693 C C . ILE A 1 89 ? 6.207 -13.313 13.165 1.00 96.12 89 ILE A C 1
ATOM 695 O O . ILE A 1 89 ? 5.518 -13.365 14.182 1.00 96.12 89 ILE A O 1
ATOM 699 N N . VAL A 1 90 ? 5.844 -13.927 12.038 1.00 95.50 90 VAL A N 1
ATOM 700 C CA . VAL A 1 90 ? 4.631 -14.743 11.882 1.00 95.50 90 VAL A CA 1
ATOM 701 C C . VAL A 1 90 ? 4.631 -15.939 12.832 1.00 95.50 90 VAL A C 1
ATOM 703 O O . VAL A 1 90 ? 3.626 -16.196 13.495 1.00 95.50 90 VAL A O 1
ATOM 706 N N . ILE A 1 91 ? 5.751 -16.650 12.954 1.00 94.25 91 ILE A N 1
ATOM 707 C CA . ILE A 1 91 ? 5.900 -17.779 13.879 1.00 94.25 91 ILE A CA 1
ATOM 708 C C . ILE A 1 91 ? 5.671 -17.309 15.320 1.00 94.25 91 ILE A C 1
ATOM 710 O O . ILE A 1 91 ? 4.860 -17.888 16.048 1.00 94.25 91 ILE A O 1
ATOM 714 N N . LEU A 1 92 ? 6.311 -16.203 15.707 1.00 94.19 92 LEU A N 1
ATOM 715 C CA . LEU A 1 92 ? 6.160 -15.578 17.023 1.00 94.19 92 LEU A CA 1
ATOM 716 C C . LEU A 1 92 ? 4.763 -14.973 17.255 1.00 94.19 92 LEU A C 1
ATOM 718 O O . LEU A 1 92 ? 4.345 -14.798 18.399 1.00 94.19 92 LEU A O 1
ATOM 722 N N . GLN A 1 93 ? 4.011 -14.670 16.197 1.00 93.44 93 GLN A N 1
ATOM 723 C CA . GLN A 1 93 ? 2.611 -14.258 16.280 1.00 93.44 93 GLN A CA 1
ATOM 724 C C . GLN A 1 93 ? 1.678 -15.444 16.511 1.00 93.44 93 GLN A C 1
ATOM 726 O O . GLN A 1 93 ? 0.816 -15.397 17.393 1.00 93.44 93 GLN A O 1
ATOM 731 N N . VAL A 1 94 ? 1.835 -16.497 15.707 1.00 93.12 94 VAL A N 1
ATOM 732 C CA . VAL A 1 94 ? 0.884 -17.605 15.622 1.00 93.12 94 VAL A CA 1
ATOM 733 C C . VAL A 1 94 ? 1.135 -18.625 16.728 1.00 93.12 94 VAL A C 1
ATOM 735 O O . VAL A 1 94 ? 0.200 -18.923 17.470 1.00 93.12 94 VAL A O 1
ATOM 738 N N . ILE A 1 95 ? 2.363 -19.118 16.918 1.00 93.19 95 ILE A N 1
ATOM 739 C CA . ILE A 1 95 ? 2.633 -20.218 17.861 1.00 93.19 95 ILE A CA 1
ATOM 740 C C . ILE A 1 95 ? 2.262 -19.844 19.305 1.00 93.19 95 ILE A C 1
ATOM 742 O O . ILE A 1 95 ? 1.451 -20.560 19.906 1.00 93.19 95 ILE A O 1
ATOM 746 N N . PRO A 1 96 ? 2.733 -18.714 19.875 1.00 91.94 96 PRO A N 1
ATOM 747 C CA . PRO A 1 96 ? 2.359 -18.336 21.236 1.00 91.94 96 PRO A CA 1
ATOM 748 C C . PRO A 1 96 ? 0.847 -18.153 21.408 1.00 91.94 96 PRO A C 1
ATOM 750 O O . PRO A 1 96 ? 0.301 -18.512 22.451 1.00 91.94 96 PRO A O 1
ATOM 753 N N . SER A 1 97 ? 0.149 -17.667 20.371 1.00 89.31 97 SER A N 1
ATOM 754 C CA . SER A 1 97 ? -1.310 -17.486 20.400 1.00 89.31 97 SER A CA 1
ATOM 755 C C . SER A 1 97 ? -2.094 -18.803 20.496 1.00 89.31 97 SER A C 1
ATOM 757 O O . SER A 1 97 ? -3.229 -18.813 20.987 1.00 89.31 97 SER A O 1
ATOM 759 N N . LEU A 1 98 ? -1.494 -19.908 20.042 1.00 89.38 98 LEU A N 1
ATOM 760 C CA . LEU A 1 98 ? -2.089 -21.244 20.045 1.00 89.38 98 LEU A CA 1
ATOM 761 C C . LEU A 1 98 ? -1.728 -22.045 21.299 1.00 89.38 98 LEU A C 1
ATOM 763 O O . LEU A 1 98 ? -2.574 -22.788 21.791 1.00 89.38 98 LEU A O 1
ATOM 767 N N . VAL A 1 99 ? -0.505 -21.883 21.811 1.00 92.69 99 VAL A N 1
ATOM 768 C CA . VAL A 1 99 ? 0.048 -22.730 22.881 1.00 92.69 99 VAL A CA 1
ATOM 769 C C . VAL A 1 99 ? -0.073 -22.084 24.263 1.00 92.69 99 VAL A C 1
ATOM 771 O O . VAL A 1 99 ? -0.423 -22.753 25.237 1.00 92.69 99 VAL A O 1
ATOM 774 N N . LEU A 1 100 ? 0.192 -20.778 24.385 1.00 90.31 100 LEU A N 1
ATOM 775 C CA . LEU A 1 100 ? 0.272 -20.128 25.692 1.00 90.31 100 LEU A CA 1
ATOM 776 C C . LEU A 1 100 ? -1.120 -19.813 26.253 1.00 90.31 100 LEU A C 1
ATOM 778 O O . LEU A 1 100 ? -1.883 -19.015 25.696 1.00 90.31 100 LEU A O 1
ATOM 782 N N . LYS A 1 101 ? -1.415 -20.391 27.423 1.00 87.12 101 LYS A N 1
ATOM 783 C CA . LYS A 1 101 ? -2.661 -20.151 28.170 1.00 87.12 101 LYS A CA 1
ATOM 784 C C . LYS A 1 101 ? -2.712 -18.742 28.772 1.00 87.12 101 LYS A C 1
ATOM 786 O O . LYS A 1 101 ? -3.749 -18.084 28.703 1.00 87.12 101 LYS A O 1
ATOM 791 N N . ASN A 1 102 ? -1.593 -18.247 29.313 1.00 88.06 102 ASN A N 1
ATOM 792 C CA . ASN A 1 102 ? -1.518 -16.898 29.878 1.00 88.06 102 ASN A CA 1
ATOM 793 C C . ASN A 1 102 ? -1.291 -15.852 28.780 1.00 88.06 102 ASN A C 1
ATOM 795 O O . ASN A 1 102 ? -0.164 -15.505 28.439 1.00 88.06 102 ASN A O 1
ATOM 799 N N . ARG A 1 103 ? -2.386 -15.328 28.231 1.00 84.00 103 ARG A N 1
ATOM 800 C CA . ARG A 1 103 ? -2.342 -14.334 27.148 1.00 84.00 103 ARG A CA 1
ATOM 801 C C . ARG A 1 103 ? -1.981 -12.931 27.610 1.00 84.00 103 ARG A C 1
ATOM 803 O O . ARG A 1 103 ? -1.656 -12.082 26.783 1.00 84.00 103 ARG A O 1
ATOM 810 N N . ALA A 1 104 ? -2.071 -12.650 28.908 1.00 87.38 104 ALA A N 1
ATOM 811 C CA . ALA A 1 104 ? -1.849 -11.306 29.420 1.00 87.38 104 ALA A CA 1
ATOM 812 C C . ALA A 1 104 ? -0.388 -10.865 29.247 1.00 87.38 104 ALA A C 1
ATOM 814 O O . ALA A 1 104 ? -0.171 -9.711 28.872 1.00 87.38 104 ALA A O 1
ATOM 815 N N . SER A 1 105 ? 0.565 -11.785 29.441 1.00 88.44 105 SER A N 1
ATOM 816 C CA . SER A 1 105 ? 2.009 -11.517 29.426 1.00 88.44 105 SER A CA 1
ATOM 817 C C . SER A 1 105 ? 2.546 -11.107 28.052 1.00 88.44 105 SER A C 1
ATOM 819 O O . SER A 1 105 ? 3.344 -10.182 27.964 1.00 88.44 105 SER A O 1
ATOM 821 N N . TYR A 1 106 ? 2.073 -11.723 26.962 1.00 89.31 106 TYR A N 1
ATOM 822 C CA . TYR A 1 106 ? 2.607 -11.476 25.610 1.00 89.31 106 TYR A CA 1
ATOM 823 C C . TYR A 1 106 ? 1.697 -10.624 24.715 1.00 89.31 106 TYR A C 1
ATOM 825 O O . TYR A 1 106 ? 2.063 -10.269 23.596 1.00 89.31 106 TYR A O 1
ATOM 833 N N . ARG A 1 107 ? 0.509 -10.233 25.191 1.00 90.12 107 ARG A N 1
ATOM 834 C CA . ARG A 1 107 ? -0.452 -9.420 24.422 1.00 90.12 107 ARG A CA 1
ATOM 835 C C . ARG A 1 107 ? 0.122 -8.086 23.940 1.00 90.12 107 ARG A C 1
ATOM 837 O O . ARG A 1 107 ? -0.314 -7.584 22.908 1.00 90.12 107 ARG A O 1
ATOM 844 N N . GLY A 1 108 ? 1.037 -7.473 24.693 1.00 90.19 108 GLY A N 1
ATOM 845 C CA . GLY A 1 108 ? 1.729 -6.249 24.272 1.00 90.19 108 GLY A CA 1
ATOM 846 C C . GLY A 1 108 ? 2.522 -6.475 22.987 1.00 90.19 108 GLY A C 1
ATOM 847 O O . GLY A 1 108 ? 2.234 -5.852 21.965 1.00 90.19 108 GLY A O 1
ATOM 848 N N . LEU A 1 109 ? 3.434 -7.443 23.048 1.00 91.00 109 LEU A N 1
ATOM 849 C CA . LEU A 1 109 ? 4.298 -7.872 21.953 1.00 91.00 109 LEU A CA 1
ATOM 850 C C . LEU A 1 109 ? 3.496 -8.384 20.746 1.00 91.00 109 LEU A C 1
ATOM 852 O O . LEU A 1 109 ? 3.745 -7.944 19.627 1.00 91.00 109 LEU A O 1
ATOM 856 N N . HIS A 1 110 ? 2.449 -9.187 20.977 1.00 93.44 110 HIS A N 1
ATOM 857 C CA . HIS A 1 110 ? 1.544 -9.657 19.923 1.00 93.44 110 HIS A CA 1
ATOM 858 C C . HIS A 1 110 ? 0.928 -8.491 19.133 1.00 93.44 110 HIS A C 1
ATOM 860 O O . HIS A 1 110 ? 0.922 -8.499 17.907 1.00 93.44 110 HIS A O 1
ATOM 866 N N . LYS A 1 111 ? 0.467 -7.432 19.811 1.00 91.88 111 LYS A N 1
ATOM 867 C CA . LYS A 1 111 ? -0.075 -6.258 19.109 1.00 91.88 111 LYS A CA 1
ATOM 868 C C . LYS A 1 111 ? 0.995 -5.529 18.306 1.00 91.88 111 LYS A C 1
ATOM 870 O O . LYS A 1 111 ? 0.734 -5.183 17.163 1.00 91.88 111 LYS A O 1
ATOM 875 N N . MET A 1 112 ? 2.147 -5.253 18.917 1.00 92.44 112 MET A N 1
ATOM 876 C CA . MET A 1 112 ? 3.215 -4.481 18.279 1.00 92.44 112 MET A CA 1
ATOM 877 C C . MET A 1 112 ? 3.657 -5.158 16.983 1.00 92.44 112 MET A C 1
ATOM 879 O O . MET A 1 112 ? 3.548 -4.572 15.915 1.00 92.44 112 MET A O 1
ATOM 883 N N . MET A 1 113 ? 4.036 -6.430 17.072 1.00 93.12 113 MET A N 1
ATOM 884 C CA . MET A 1 113 ? 4.453 -7.226 15.921 1.00 93.12 113 MET A CA 1
ATOM 885 C C . MET A 1 113 ? 3.330 -7.400 14.890 1.00 93.12 113 MET A C 1
ATOM 887 O O . MET A 1 113 ? 3.590 -7.304 13.696 1.00 93.12 113 MET A O 1
ATOM 891 N N . GLY A 1 114 ? 2.081 -7.592 15.332 1.00 92.25 114 GLY A N 1
ATOM 892 C CA . GLY A 1 114 ? 0.928 -7.690 14.438 1.00 92.25 114 GLY A CA 1
ATOM 893 C C . GLY A 1 114 ? 0.742 -6.431 13.586 1.00 92.25 114 GLY A C 1
ATOM 894 O O . GLY A 1 114 ? 0.612 -6.536 12.371 1.00 92.25 114 GLY A O 1
ATOM 895 N N . TYR A 1 115 ? 0.794 -5.241 14.198 1.00 90.94 115 TYR A N 1
ATOM 896 C CA . TYR A 1 115 ? 0.704 -3.971 13.463 1.00 90.94 115 TYR A CA 1
ATOM 897 C C . TYR A 1 115 ? 1.927 -3.703 12.579 1.00 90.94 115 TYR A C 1
ATOM 899 O O . TYR A 1 115 ? 1.764 -3.119 11.512 1.00 90.94 115 TYR A O 1
ATOM 907 N N . SER A 1 116 ? 3.122 -4.149 12.978 1.00 92.50 116 SER A N 1
ATOM 908 C CA . SER A 1 116 ? 4.341 -3.991 12.175 1.00 92.50 116 SER A CA 1
ATOM 909 C C . SER A 1 116 ? 4.392 -4.904 10.945 1.00 92.50 116 SER A C 1
ATOM 911 O O . SER A 1 116 ? 5.087 -4.578 9.988 1.00 92.50 116 SER A O 1
ATOM 913 N N . LEU A 1 117 ? 3.659 -6.024 10.924 1.00 93.56 117 LEU A N 1
ATOM 914 C CA . LEU A 1 117 ? 3.701 -6.972 9.803 1.00 93.56 117 LEU A CA 1
ATOM 915 C C . LEU A 1 117 ? 3.233 -6.365 8.479 1.00 93.56 117 LEU A C 1
ATOM 917 O O . LEU A 1 117 ? 3.883 -6.575 7.463 1.00 93.56 117 LEU A O 1
ATOM 921 N N . ALA A 1 118 ? 2.136 -5.606 8.478 1.00 92.19 118 ALA A N 1
ATOM 922 C CA . ALA A 1 118 ? 1.608 -5.007 7.253 1.00 92.19 118 ALA A CA 1
ATOM 923 C C . ALA A 1 118 ? 2.600 -4.045 6.558 1.00 92.19 118 ALA A C 1
ATOM 925 O O . ALA A 1 118 ? 2.841 -4.232 5.365 1.00 92.19 118 ALA A O 1
ATOM 926 N N . PRO A 1 119 ? 3.209 -3.051 7.242 1.00 92.88 119 PRO A N 1
ATOM 927 C CA . PRO A 1 119 ? 4.188 -2.177 6.600 1.00 92.88 119 PRO A CA 1
ATOM 928 C C . PRO A 1 119 ? 5.464 -2.918 6.182 1.00 92.88 119 PRO A C 1
ATOM 930 O O . PRO A 1 119 ? 5.965 -2.653 5.093 1.00 92.88 119 PRO A O 1
ATOM 933 N N . ILE A 1 120 ? 5.964 -3.875 6.977 1.00 93.88 120 ILE A N 1
ATOM 934 C CA . ILE A 1 120 ? 7.142 -4.677 6.593 1.00 93.88 120 ILE A CA 1
ATOM 935 C C . ILE A 1 120 ? 6.844 -5.496 5.332 1.00 93.88 120 ILE A C 1
ATOM 937 O O . ILE A 1 120 ? 7.663 -5.518 4.420 1.00 93.88 120 ILE A O 1
ATOM 941 N N . LEU A 1 121 ? 5.661 -6.111 5.246 1.00 91.62 121 LEU A N 1
ATOM 942 C CA . LEU A 1 121 ? 5.235 -6.873 4.073 1.00 91.62 121 LEU A CA 1
ATOM 943 C C . LEU A 1 121 ? 5.140 -5.994 2.819 1.00 91.62 121 LEU A C 1
ATOM 945 O O . LEU A 1 121 ? 5.525 -6.428 1.741 1.00 91.62 121 LEU A O 1
ATOM 949 N N . PHE A 1 122 ? 4.680 -4.748 2.946 1.00 88.88 122 PHE A N 1
ATOM 950 C CA . PHE A 1 122 ? 4.667 -3.809 1.822 1.00 88.88 122 PHE A CA 1
ATOM 951 C C . PHE A 1 122 ? 6.063 -3.371 1.380 1.00 88.88 122 PHE A C 1
ATOM 953 O O . PHE A 1 122 ? 6.308 -3.232 0.179 1.00 88.88 122 PHE A O 1
ATOM 960 N N . ILE A 1 123 ? 6.971 -3.152 2.333 1.00 92.19 123 ILE A N 1
ATOM 961 C CA . ILE A 1 123 ? 8.374 -2.844 2.038 1.00 92.19 123 ILE A CA 1
ATOM 962 C C . ILE A 1 123 ? 9.012 -4.026 1.308 1.00 92.19 123 ILE A C 1
ATOM 964 O O . ILE A 1 123 ? 9.629 -3.831 0.265 1.00 92.19 123 ILE A O 1
ATOM 968 N N . ASP A 1 124 ? 8.807 -5.242 1.812 1.00 91.31 124 ASP A N 1
ATOM 969 C CA . ASP A 1 124 ? 9.322 -6.469 1.212 1.00 91.31 124 ASP A CA 1
ATOM 970 C C . ASP A 1 124 ? 8.768 -6.706 -0.200 1.00 91.31 124 ASP A C 1
ATOM 972 O O . ASP A 1 124 ? 9.533 -6.904 -1.141 1.00 91.31 124 ASP A O 1
ATOM 976 N N . ALA A 1 125 ? 7.451 -6.574 -0.380 1.00 86.75 125 ALA A N 1
ATOM 977 C CA . ALA A 1 125 ? 6.797 -6.681 -1.682 1.00 86.75 125 ALA A CA 1
ATOM 978 C C . ALA A 1 125 ? 7.320 -5.640 -2.686 1.00 86.75 125 ALA A C 1
ATOM 980 O O . ALA A 1 125 ? 7.580 -5.968 -3.844 1.00 86.75 125 ALA A O 1
ATOM 981 N N . SER A 1 126 ? 7.517 -4.393 -2.241 1.00 87.31 126 SER A N 1
ATOM 982 C CA . SER A 1 126 ? 8.102 -3.334 -3.075 1.00 87.31 126 SER A CA 1
ATOM 983 C C . SER A 1 126 ? 9.548 -3.651 -3.450 1.00 87.31 126 SER A C 1
ATOM 985 O O . SER A 1 126 ? 9.960 -3.386 -4.577 1.00 87.31 126 SER A O 1
ATOM 987 N N . TRP A 1 127 ? 10.313 -4.256 -2.537 1.00 88.19 127 TRP A N 1
ATOM 988 C CA . TRP A 1 127 ? 11.683 -4.687 -2.805 1.00 88.19 127 TRP A CA 1
ATOM 989 C C . TRP A 1 127 ? 11.741 -5.842 -3.806 1.00 88.19 127 TRP A C 1
ATOM 991 O O . TRP A 1 127 ? 12.575 -5.831 -4.711 1.00 88.19 127 TRP A O 1
ATOM 1001 N N . GLY A 1 128 ? 10.837 -6.817 -3.677 1.00 81.88 128 GLY A N 1
ATOM 1002 C CA . GLY A 1 128 ? 10.675 -7.906 -4.639 1.00 81.88 128 GLY A CA 1
ATOM 1003 C C . GLY A 1 128 ? 10.339 -7.379 -6.036 1.00 81.88 128 GLY A C 1
ATOM 1004 O O . GLY A 1 128 ? 10.999 -7.744 -7.008 1.00 81.88 128 GLY A O 1
ATOM 1005 N N . LEU A 1 129 ? 9.390 -6.439 -6.130 1.00 78.81 129 LEU A N 1
ATOM 1006 C CA . LEU A 1 129 ? 9.044 -5.778 -7.390 1.00 78.81 129 LEU A CA 1
ATOM 1007 C C . LEU A 1 129 ? 10.235 -5.017 -7.985 1.00 78.81 129 LEU A C 1
ATOM 1009 O O . LEU A 1 129 ? 10.538 -5.169 -9.166 1.00 78.81 129 LEU A O 1
ATOM 1013 N N . TYR A 1 130 ? 10.939 -4.242 -7.160 1.00 82.62 130 TYR A N 1
ATOM 1014 C CA . TYR A 1 130 ? 12.120 -3.484 -7.567 1.00 82.62 130 TYR A CA 1
ATOM 1015 C C . TYR A 1 130 ? 13.253 -4.378 -8.081 1.00 82.62 130 TYR A C 1
ATOM 1017 O O . TYR A 1 130 ? 13.918 -4.040 -9.061 1.00 82.62 130 TYR A O 1
ATOM 1025 N N . ASN A 1 131 ? 13.457 -5.549 -7.473 1.00 79.19 131 ASN A N 1
ATOM 1026 C CA . ASN A 1 131 ? 14.435 -6.516 -7.963 1.00 79.19 131 ASN A CA 1
ATOM 1027 C C . ASN A 1 131 ? 14.099 -7.006 -9.379 1.00 79.19 131 ASN A C 1
ATOM 1029 O O . ASN A 1 131 ? 15.028 -7.226 -10.159 1.00 79.19 131 ASN A O 1
ATOM 1033 N N . GLY A 1 132 ? 12.806 -7.112 -9.703 1.00 70.06 132 GLY A N 1
ATOM 1034 C CA . GLY A 1 132 ? 12.297 -7.500 -11.018 1.00 70.06 132 GLY A CA 1
ATOM 1035 C C . GLY A 1 132 ? 12.389 -6.423 -12.106 1.00 70.06 132 GLY A C 1
ATOM 1036 O O . GLY A 1 132 ? 12.194 -6.750 -13.272 1.00 70.06 132 GLY A O 1
ATOM 1037 N N . VAL A 1 133 ? 12.702 -5.168 -11.766 1.00 72.25 133 VAL A N 1
ATOM 1038 C CA . VAL A 1 133 ? 12.948 -4.087 -12.742 1.00 72.25 133 VAL A CA 1
ATOM 1039 C C . VAL A 1 133 ? 14.272 -4.334 -13.481 1.00 72.25 133 VAL A C 1
ATOM 1041 O O . VAL A 1 133 ? 15.206 -4.888 -12.902 1.00 72.25 133 VAL A O 1
ATOM 1044 N N . ALA A 1 134 ? 14.392 -3.917 -14.746 1.00 65.00 134 ALA A N 1
ATOM 1045 C CA . ALA A 1 134 ? 15.635 -4.061 -15.510 1.00 65.00 134 ALA A CA 1
ATOM 1046 C C . ALA A 1 134 ? 16.793 -3.295 -14.854 1.00 65.00 134 ALA A C 1
ATOM 1048 O O . ALA A 1 134 ? 16.650 -2.118 -14.520 1.00 65.00 134 ALA A O 1
ATOM 1049 N N . THR A 1 135 ? 17.953 -3.940 -14.692 1.00 69.31 135 THR A N 1
ATOM 1050 C CA . THR A 1 135 ? 19.090 -3.422 -13.908 1.00 69.31 135 THR A CA 1
ATOM 1051 C C . THR A 1 135 ? 19.564 -2.036 -14.359 1.00 69.31 135 THR A C 1
ATOM 1053 O O . THR A 1 135 ? 19.846 -1.202 -13.505 1.00 69.31 135 THR A O 1
ATOM 1056 N N . GLY A 1 136 ? 19.562 -1.749 -15.666 1.00 65.12 136 GLY A N 1
ATOM 1057 C CA . GLY A 1 136 ? 19.936 -0.439 -16.226 1.00 65.12 136 GLY A CA 1
ATOM 1058 C C . GLY A 1 136 ? 18.897 0.677 -16.044 1.00 65.12 136 GLY A C 1
ATOM 1059 O O . GLY A 1 136 ? 19.170 1.819 -16.382 1.00 65.12 136 GLY A O 1
ATOM 1060 N N . THR A 1 137 ? 17.720 0.357 -15.502 1.00 67.88 137 THR A N 1
ATOM 1061 C CA . THR A 1 137 ? 16.609 1.300 -15.259 1.00 67.88 137 THR A CA 1
ATOM 1062 C C . THR A 1 137 ? 16.264 1.434 -13.770 1.00 67.88 137 THR A C 1
ATOM 1064 O O . THR A 1 137 ? 15.317 2.127 -13.391 1.00 67.88 137 THR A O 1
ATOM 1067 N N . LYS A 1 138 ? 17.022 0.746 -12.901 1.00 76.38 138 LYS A N 1
ATOM 1068 C CA . LYS A 1 138 ? 16.820 0.752 -11.451 1.00 76.38 138 LYS A CA 1
ATOM 1069 C C . LYS A 1 138 ? 17.256 2.089 -10.864 1.00 76.38 138 LYS A C 1
ATOM 1071 O O . LYS A 1 138 ? 18.415 2.477 -10.955 1.00 76.38 138 LYS A O 1
ATOM 1076 N N . SER A 1 139 ? 16.329 2.747 -10.182 1.00 81.62 139 SER A N 1
ATOM 1077 C CA . SER A 1 139 ? 16.590 3.955 -9.407 1.00 81.62 139 SER A CA 1
ATOM 1078 C C . SER A 1 139 ? 16.049 3.779 -7.995 1.00 81.62 139 SER A C 1
ATOM 1080 O O . SER A 1 139 ? 14.925 3.306 -7.800 1.00 81.62 139 SER A O 1
ATOM 1082 N N . SER A 1 140 ? 16.828 4.192 -6.994 1.00 86.56 140 SER A N 1
ATOM 1083 C CA . SER A 1 140 ? 16.395 4.195 -5.591 1.00 86.56 140 SER A CA 1
ATOM 1084 C C . SER A 1 140 ? 15.123 5.025 -5.382 1.00 86.56 140 SER A C 1
ATOM 1086 O O . SER A 1 140 ? 14.335 4.724 -4.486 1.00 86.56 140 SER A O 1
ATOM 1088 N N . LEU A 1 141 ? 14.868 6.009 -6.251 1.00 89.38 141 LEU A N 1
ATOM 1089 C CA . LEU A 1 141 ? 13.642 6.804 -6.245 1.00 89.38 141 LEU A CA 1
ATOM 1090 C C . LEU A 1 141 ? 12.412 6.000 -6.673 1.00 89.38 141 LEU A C 1
ATOM 1092 O O . LEU A 1 141 ? 11.336 6.225 -6.129 1.00 89.38 141 LEU A O 1
ATOM 1096 N N . VAL A 1 142 ? 12.557 5.033 -7.586 1.00 87.06 142 VAL A N 1
ATOM 1097 C CA . VAL A 1 142 ? 11.461 4.121 -7.968 1.00 87.06 142 VAL A CA 1
ATOM 1098 C C . VAL A 1 142 ? 11.088 3.224 -6.791 1.00 87.06 142 VAL A C 1
ATOM 1100 O O . VAL A 1 142 ? 9.905 3.036 -6.505 1.00 87.06 142 VAL A O 1
ATOM 1103 N N . LEU A 1 143 ? 12.090 2.710 -6.071 1.00 89.56 143 LEU A N 1
ATOM 1104 C CA . LEU A 1 143 ? 11.865 1.914 -4.866 1.00 89.56 143 LEU A CA 1
ATOM 1105 C C . LEU A 1 143 ? 11.190 2.742 -3.765 1.00 89.56 143 LEU A C 1
ATOM 1107 O O . LEU A 1 143 ? 10.193 2.299 -3.196 1.00 89.56 143 LEU A O 1
ATOM 1111 N N . LEU A 1 144 ? 11.692 3.953 -3.501 1.00 92.12 144 LEU A N 1
ATOM 1112 C CA . LEU A 1 144 ? 11.092 4.880 -2.539 1.00 92.12 144 LEU A CA 1
ATOM 1113 C C . LEU A 1 144 ? 9.636 5.192 -2.906 1.00 92.12 144 LEU A C 1
ATOM 1115 O O . LEU A 1 144 ? 8.758 5.056 -2.059 1.00 92.12 144 LEU A O 1
ATOM 1119 N N . HIS A 1 145 ? 9.375 5.522 -4.173 1.00 91.81 145 HIS A N 1
ATOM 1120 C CA . HIS A 1 145 ? 8.036 5.771 -4.704 1.00 91.81 145 HIS A CA 1
ATOM 1121 C C . HIS A 1 145 ? 7.095 4.580 -4.479 1.00 91.81 145 HIS A C 1
ATOM 1123 O O . HIS A 1 145 ? 5.995 4.753 -3.952 1.00 91.81 145 HIS A O 1
ATOM 1129 N N . SER A 1 146 ? 7.539 3.363 -4.811 1.00 90.88 146 SER A N 1
ATOM 1130 C CA . SER A 1 146 ? 6.752 2.139 -4.616 1.00 90.88 146 SER A CA 1
ATOM 1131 C C . SER A 1 146 ? 6.425 1.892 -3.140 1.00 90.88 146 SER A C 1
ATOM 1133 O O . SER A 1 146 ? 5.267 1.643 -2.796 1.00 90.88 146 SER A O 1
ATOM 1135 N N . ILE A 1 147 ? 7.423 2.002 -2.254 1.00 93.25 147 ILE A N 1
ATOM 1136 C CA . ILE A 1 147 ? 7.234 1.821 -0.807 1.00 93.25 147 ILE A CA 1
ATOM 1137 C C . ILE A 1 147 ? 6.262 2.873 -0.268 1.00 93.25 147 ILE A C 1
ATOM 1139 O O . ILE A 1 147 ? 5.323 2.534 0.453 1.00 93.25 147 ILE A O 1
ATOM 1143 N N . SER A 1 148 ? 6.449 4.144 -0.627 1.00 95.75 148 SER A N 1
ATOM 1144 C CA . SER A 1 148 ? 5.578 5.229 -0.176 1.00 95.75 148 SER A CA 1
ATOM 1145 C C . SER A 1 148 ? 4.135 5.051 -0.640 1.00 95.75 148 SER A C 1
ATOM 1147 O O . SER A 1 148 ? 3.227 5.242 0.168 1.00 95.75 148 SER A O 1
ATOM 1149 N N . GLY A 1 149 ? 3.912 4.613 -1.884 1.00 94.31 149 GLY A N 1
ATOM 1150 C CA . GLY A 1 149 ? 2.576 4.300 -2.396 1.00 94.31 149 GLY A CA 1
ATOM 1151 C C . GLY A 1 149 ? 1.906 3.162 -1.621 1.00 94.31 149 GLY A C 1
ATOM 1152 O O . GLY A 1 149 ? 0.757 3.290 -1.196 1.00 94.31 149 GLY A O 1
ATOM 1153 N N . GLY A 1 150 ? 2.641 2.080 -1.348 1.00 92.62 150 GLY A N 1
ATOM 1154 C CA . GLY A 1 150 ? 2.143 0.959 -0.546 1.00 92.62 150 GLY A CA 1
ATOM 1155 C C . GLY A 1 150 ? 1.791 1.349 0.894 1.00 92.62 150 GLY A C 1
ATOM 1156 O O . GLY A 1 150 ? 0.719 1.012 1.403 1.00 92.62 150 GLY A O 1
ATOM 1157 N N . LEU A 1 151 ? 2.652 2.133 1.548 1.00 95.88 151 LEU A N 1
ATOM 1158 C CA . LEU A 1 151 ? 2.388 2.646 2.895 1.00 95.88 151 LEU A CA 1
ATOM 1159 C C . LEU A 1 151 ? 1.212 3.638 2.917 1.00 95.88 151 LEU A C 1
ATOM 1161 O O . LEU A 1 151 ? 0.418 3.620 3.861 1.00 95.88 151 LEU A O 1
ATOM 1165 N N . ALA A 1 152 ? 1.044 4.457 1.875 1.00 97.12 152 ALA A N 1
ATOM 1166 C CA . ALA A 1 152 ? -0.115 5.335 1.730 1.00 97.12 152 ALA A CA 1
ATOM 1167 C C . ALA A 1 152 ? -1.416 4.530 1.565 1.00 97.12 152 ALA A C 1
ATOM 1169 O O . ALA A 1 152 ? -2.425 4.865 2.189 1.00 97.12 152 ALA A O 1
ATOM 1170 N N . ALA A 1 153 ? -1.393 3.427 0.808 1.00 95.62 153 ALA A N 1
ATOM 1171 C CA . ALA A 1 153 ? -2.531 2.515 0.690 1.00 95.62 153 ALA A CA 1
ATOM 1172 C C . ALA A 1 153 ? -2.917 1.897 2.048 1.00 95.62 153 ALA A C 1
ATOM 1174 O O . ALA A 1 153 ? -4.099 1.862 2.395 1.00 95.62 153 ALA A O 1
ATOM 1175 N N . LEU A 1 154 ? -1.941 1.479 2.868 1.00 95.31 154 LEU A N 1
ATOM 1176 C CA . LEU A 1 154 ? -2.210 1.021 4.240 1.00 95.31 154 LEU A CA 1
ATOM 1177 C C . LEU A 1 154 ? -2.837 2.112 5.111 1.00 95.31 154 LEU A C 1
ATOM 1179 O O . LEU A 1 154 ? -3.778 1.838 5.859 1.00 95.31 154 LEU A O 1
ATOM 1183 N N . ALA A 1 155 ? -2.330 3.343 5.022 1.00 97.44 155 ALA A N 1
ATOM 1184 C CA . ALA A 1 155 ? -2.886 4.472 5.758 1.00 97.44 155 ALA A CA 1
ATOM 1185 C C . ALA A 1 155 ? -4.335 4.766 5.328 1.00 97.44 155 ALA A C 1
ATOM 1187 O O . ALA A 1 155 ? -5.182 5.018 6.182 1.00 97.44 155 ALA A O 1
ATOM 1188 N N . LEU A 1 156 ? -4.664 4.639 4.040 1.00 97.56 156 LEU A N 1
ATOM 1189 C CA . LEU A 1 156 ? -6.039 4.761 3.543 1.00 97.56 156 LEU A CA 1
ATOM 1190 C C . LEU A 1 156 ? -6.959 3.648 4.046 1.00 97.56 156 LEU A C 1
ATOM 1192 O O . LEU A 1 156 ? -8.088 3.929 4.443 1.00 97.56 156 LEU A O 1
ATOM 1196 N N . VAL A 1 157 ? -6.485 2.400 4.099 1.00 95.38 157 VAL A N 1
ATOM 1197 C CA . VAL A 1 157 ? -7.238 1.298 4.724 1.00 95.38 157 VAL A CA 1
ATOM 1198 C C . VAL A 1 157 ? -7.478 1.588 6.206 1.00 95.38 157 VAL A C 1
ATOM 1200 O O . VAL A 1 157 ? -8.578 1.354 6.709 1.00 95.38 157 VAL A O 1
ATOM 1203 N N . TRP A 1 158 ? -6.487 2.144 6.908 1.00 95.62 158 TRP A N 1
ATOM 1204 C CA . TRP A 1 158 ? -6.658 2.574 8.294 1.00 95.62 158 TRP A CA 1
ATOM 1205 C C . TRP A 1 158 ? -7.744 3.656 8.406 1.00 95.62 158 TRP A C 1
ATOM 1207 O O . TRP A 1 158 ? -8.698 3.464 9.161 1.00 95.62 158 TRP A O 1
ATOM 1217 N N . ILE A 1 159 ? -7.679 4.726 7.608 1.00 97.38 159 ILE A N 1
ATOM 1218 C CA . ILE A 1 159 ? -8.710 5.781 7.563 1.00 97.38 159 ILE A CA 1
ATOM 1219 C C . ILE A 1 159 ? -10.093 5.180 7.291 1.00 97.38 159 ILE A C 1
ATOM 1221 O O . ILE A 1 159 ? -11.043 5.458 8.022 1.00 97.38 159 ILE A O 1
ATOM 1225 N N . PHE A 1 160 ? -10.204 4.306 6.289 1.00 95.94 160 PHE A N 1
ATOM 1226 C CA . PHE A 1 160 ? -11.456 3.649 5.923 1.00 95.94 160 PHE A CA 1
ATOM 1227 C C . PHE A 1 160 ? -12.059 2.872 7.100 1.00 95.94 160 PHE A C 1
ATOM 1229 O O . PHE A 1 160 ? -13.246 3.016 7.390 1.00 95.94 160 PHE A O 1
ATOM 1236 N N . LEU A 1 161 ? -11.251 2.090 7.823 1.00 94.06 161 LEU A N 1
ATOM 1237 C CA . LEU A 1 161 ? -11.711 1.331 8.988 1.00 94.06 161 LEU A CA 1
ATOM 1238 C C . LEU A 1 161 ? -12.126 2.234 10.157 1.00 94.06 161 LEU A C 1
ATOM 1240 O O . LEU A 1 161 ? -13.101 1.913 10.841 1.00 94.06 161 LEU A O 1
ATOM 1244 N N . GLU A 1 162 ? -11.430 3.352 10.379 1.00 94.94 162 GLU A N 1
ATOM 1245 C CA . GLU A 1 162 ? -11.801 4.329 11.411 1.00 94.94 162 GLU A CA 1
ATOM 1246 C C . GLU A 1 162 ? -13.138 5.009 11.114 1.00 94.94 162 GLU A C 1
ATOM 1248 O O . GLU A 1 162 ? -13.898 5.283 12.040 1.00 94.94 162 GLU A O 1
ATOM 1253 N N . ILE A 1 163 ? -13.456 5.254 9.841 1.00 94.81 163 ILE A N 1
ATOM 1254 C CA . ILE A 1 163 ? -14.736 5.858 9.454 1.00 94.81 163 ILE A CA 1
ATOM 1255 C C . ILE A 1 163 ? -15.859 4.812 9.450 1.00 94.81 163 ILE A C 1
ATOM 1257 O O . ILE A 1 163 ? -16.942 5.065 9.984 1.00 94.81 163 ILE A O 1
ATOM 1261 N N . LEU A 1 164 ? -15.605 3.621 8.895 1.00 92.62 164 LEU A N 1
ATOM 1262 C CA . LEU A 1 164 ? -16.594 2.544 8.786 1.00 92.62 164 LEU A CA 1
ATOM 1263 C C . LEU A 1 164 ? -17.077 2.061 10.158 1.00 92.62 164 LEU A C 1
ATOM 1265 O O . LEU A 1 164 ? -18.251 1.735 10.340 1.00 92.62 164 LEU A O 1
ATOM 1269 N N . TYR A 1 165 ? -16.170 2.021 11.130 1.00 90.12 165 TYR A N 1
ATOM 1270 C CA . TYR A 1 165 ? -16.427 1.511 12.471 1.00 90.12 165 TYR A CA 1
ATOM 1271 C C . TYR A 1 165 ? -16.149 2.569 13.542 1.00 90.12 165 TYR A C 1
ATOM 1273 O O . TYR A 1 165 ? -15.502 2.280 14.554 1.00 90.12 165 TYR A O 1
ATOM 1281 N N . ALA A 1 166 ? -16.656 3.777 13.293 1.00 90.88 166 ALA A N 1
ATOM 1282 C CA . ALA A 1 166 ? -16.414 4.969 14.090 1.00 90.88 166 ALA A CA 1
ATOM 1283 C C . ALA A 1 166 ? -16.635 4.771 15.600 1.00 90.88 166 ALA A C 1
ATOM 1285 O O . ALA A 1 166 ? -17.633 4.204 16.053 1.00 90.88 166 ALA A O 1
ATOM 1286 N N . THR A 1 167 ? -15.676 5.290 16.362 1.00 91.19 167 THR A N 1
ATOM 1287 C CA . THR A 1 167 ? -15.665 5.418 17.823 1.00 91.19 167 THR A CA 1
ATOM 1288 C C . THR A 1 167 ? -15.234 6.833 18.205 1.00 91.19 167 THR A C 1
ATOM 1290 O O . THR A 1 167 ? -14.709 7.570 17.370 1.00 91.19 167 THR A O 1
ATOM 1293 N N . ASP A 1 168 ? -15.340 7.193 19.483 1.00 89.69 168 ASP A N 1
ATOM 1294 C CA . ASP A 1 168 ? -14.958 8.516 20.002 1.00 89.69 168 ASP A CA 1
ATOM 1295 C C . ASP A 1 168 ? -13.558 8.996 19.620 1.00 89.69 168 ASP A C 1
ATOM 1297 O O . ASP A 1 168 ? -13.324 10.190 19.455 1.00 89.69 168 ASP A O 1
ATOM 1301 N N . LYS A 1 169 ? -12.619 8.058 19.476 1.00 93.50 169 LYS A N 1
ATOM 1302 C CA . LYS A 1 169 ? -11.217 8.341 19.149 1.00 93.50 169 LYS A CA 1
ATOM 1303 C C . LYS A 1 169 ? -10.892 8.117 17.668 1.00 93.50 169 LYS A C 1
ATOM 1305 O O . LYS A 1 169 ? -9.735 8.276 17.283 1.00 93.50 169 LYS A O 1
ATOM 1310 N N . SER A 1 170 ? -11.866 7.714 16.851 1.00 94.25 170 SER A N 1
ATOM 1311 C CA . SER A 1 170 ? -11.640 7.369 15.444 1.00 94.25 170 SER A CA 1
ATOM 1312 C C . SER A 1 170 ? -11.257 8.575 14.601 1.00 94.25 170 SER A C 1
ATOM 1314 O O . SER A 1 170 ? -10.310 8.472 13.832 1.00 94.25 170 SER A O 1
ATOM 1316 N N . LEU A 1 171 ? -11.896 9.733 14.805 1.00 96.00 171 LEU A N 1
ATOM 1317 C CA . LEU A 1 171 ? -11.562 10.950 14.059 1.00 96.00 171 LEU A CA 1
ATOM 1318 C C . LEU A 1 171 ? -10.100 11.373 14.270 1.00 96.00 171 LEU A C 1
ATOM 1320 O O . LEU A 1 171 ? -9.382 11.622 13.308 1.00 96.00 171 LEU A O 1
ATOM 1324 N N . ALA A 1 172 ? -9.622 11.374 15.518 1.00 96.88 172 ALA A N 1
ATOM 1325 C CA . ALA A 1 172 ? -8.233 11.717 15.827 1.00 96.88 172 ALA A CA 1
ATOM 1326 C C . ALA A 1 172 ? -7.229 10.769 15.145 1.00 96.88 172 ALA A C 1
ATOM 1328 O O . ALA A 1 172 ? -6.214 11.214 14.612 1.00 96.88 172 ALA A O 1
ATOM 1329 N N . ARG A 1 173 ? -7.519 9.462 15.117 1.00 96.12 173 ARG A N 1
ATOM 1330 C CA . ARG A 1 173 ? -6.665 8.473 14.438 1.00 96.12 173 ARG A CA 1
ATOM 1331 C C . ARG A 1 173 ? -6.734 8.596 12.918 1.00 96.12 173 ARG A C 1
ATOM 1333 O O . ARG A 1 173 ? -5.694 8.520 12.273 1.00 96.12 173 ARG A O 1
ATOM 1340 N N . ALA A 1 174 ? -7.920 8.846 12.364 1.00 97.25 174 ALA A N 1
ATOM 1341 C CA . ALA A 1 174 ? -8.103 9.108 10.941 1.00 97.25 174 ALA A CA 1
ATO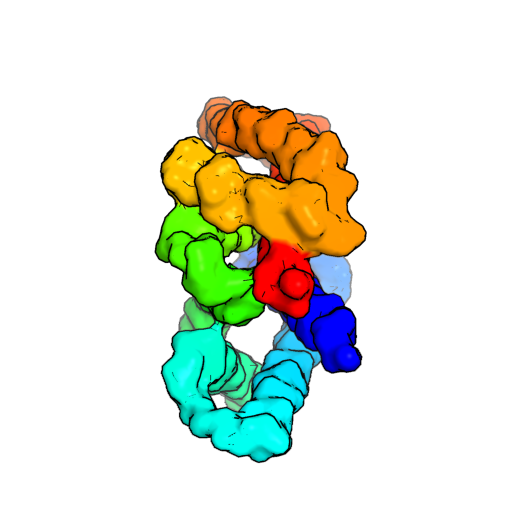M 1342 C C . ALA A 1 174 ? -7.321 10.353 10.494 1.00 97.25 174 ALA A C 1
ATOM 1344 O O . ALA A 1 174 ? -6.674 10.304 9.455 1.00 97.25 174 ALA A O 1
ATOM 1345 N N . ARG A 1 175 ? -7.288 11.422 11.305 1.00 98.06 175 ARG A N 1
ATOM 1346 C CA . ARG A 1 175 ? -6.457 12.614 11.050 1.00 98.06 175 ARG A CA 1
ATOM 1347 C C . ARG A 1 175 ? -4.971 12.268 10.973 1.00 98.06 175 ARG A C 1
ATOM 1349 O O . ARG A 1 175 ? -4.335 12.571 9.970 1.00 98.06 175 ARG A O 1
ATOM 1356 N N . ILE A 1 176 ? -4.436 11.566 11.977 1.00 98.06 176 ILE A N 1
ATOM 1357 C CA . ILE A 1 176 ? -3.024 11.135 11.989 1.00 98.06 176 ILE A CA 1
ATOM 1358 C C . ILE A 1 176 ? -2.701 10.298 10.746 1.00 98.06 176 ILE A C 1
ATOM 1360 O O . ILE A 1 176 ? -1.718 10.566 10.056 1.00 98.06 176 ILE A O 1
ATOM 1364 N N . ALA A 1 177 ? -3.545 9.310 10.441 1.00 98.00 177 ALA A N 1
ATOM 1365 C CA . ALA A 1 177 ? -3.374 8.473 9.263 1.00 98.00 177 ALA A CA 1
ATOM 1366 C C . ALA A 1 177 ? -3.457 9.293 7.964 1.00 98.00 177 ALA A C 1
ATOM 1368 O O . ALA A 1 177 ? -2.680 9.040 7.049 1.00 98.00 177 ALA A O 1
ATOM 1369 N N . SER A 1 178 ? -4.329 10.305 7.893 1.00 98.50 178 SER A N 1
ATOM 1370 C CA . SER A 1 178 ? -4.457 11.181 6.721 1.00 98.50 178 SER A CA 1
ATOM 1371 C C . SER A 1 178 ? -3.250 12.089 6.510 1.00 98.50 178 SER A C 1
ATOM 1373 O O . SER A 1 178 ? -2.817 12.237 5.372 1.00 98.50 178 SER A O 1
ATOM 1375 N N . TYR A 1 179 ? -2.636 12.606 7.579 1.00 98.38 179 TYR A N 1
ATOM 1376 C CA . TYR A 1 179 ? -1.399 13.386 7.475 1.00 98.38 179 TYR A CA 1
ATOM 1377 C C . TYR A 1 179 ? -0.240 12.529 6.989 1.00 98.38 179 TYR A C 1
ATOM 1379 O O . TYR A 1 179 ? 0.490 12.932 6.087 1.00 98.38 179 TYR A O 1
ATOM 1387 N N . LEU A 1 180 ? -0.108 11.320 7.541 1.00 98.06 180 LEU A N 1
ATOM 1388 C CA . LEU A 1 180 ? 0.889 10.361 7.083 1.00 98.06 180 LEU A CA 1
ATOM 1389 C C . LEU A 1 180 ? 0.670 10.003 5.607 1.00 98.06 180 LEU A C 1
ATOM 1391 O O . LEU A 1 180 ? 1.617 10.018 4.827 1.00 98.06 180 LEU A O 1
ATOM 1395 N N . ALA A 1 181 ? -0.573 9.717 5.215 1.00 98.19 181 ALA A N 1
ATOM 1396 C CA . ALA A 1 181 ? -0.932 9.387 3.842 1.00 98.19 181 ALA A CA 1
ATOM 1397 C C . ALA A 1 181 ? -0.612 10.541 2.876 1.00 98.19 181 ALA A C 1
ATOM 1399 O O . ALA A 1 181 ? 0.021 10.318 1.846 1.00 98.19 181 ALA A O 1
ATOM 1400 N N . ALA A 1 182 ? -0.995 11.773 3.227 1.00 98.25 182 ALA A N 1
ATOM 1401 C CA . ALA A 1 182 ? -0.713 12.964 2.431 1.00 98.25 182 ALA A CA 1
ATOM 1402 C C . ALA A 1 182 ? 0.794 13.218 2.298 1.00 98.25 182 ALA A C 1
ATOM 1404 O O . ALA A 1 182 ? 1.269 13.485 1.198 1.00 98.25 182 ALA A O 1
ATOM 1405 N N . PHE A 1 183 ? 1.560 13.058 3.381 1.00 97.94 183 PHE A N 1
ATOM 1406 C CA . PHE A 1 183 ? 3.019 13.165 3.348 1.00 97.94 183 PHE A CA 1
ATOM 1407 C C . PHE A 1 183 ? 3.658 12.113 2.431 1.00 97.94 183 PHE A C 1
ATOM 1409 O O . PHE A 1 183 ? 4.469 12.457 1.574 1.00 97.94 183 PHE A O 1
ATOM 1416 N N . LEU A 1 184 ? 3.269 10.840 2.566 1.00 97.94 184 LEU A N 1
ATOM 1417 C CA . LEU A 1 184 ? 3.792 9.746 1.741 1.00 97.94 184 LEU A CA 1
ATOM 1418 C C . LEU A 1 184 ? 3.475 9.944 0.255 1.00 97.94 184 LEU A C 1
ATOM 1420 O O . LEU A 1 184 ? 4.324 9.671 -0.595 1.00 97.94 184 LEU A O 1
ATOM 1424 N N . VAL A 1 185 ? 2.281 10.443 -0.069 1.00 97.38 185 VAL A N 1
ATOM 1425 C CA . VAL A 1 185 ? 1.913 10.753 -1.454 1.00 97.38 185 VAL A CA 1
ATOM 1426 C C . VAL A 1 185 ? 2.666 11.969 -1.970 1.00 97.38 185 VAL A C 1
ATOM 1428 O O . VAL A 1 185 ? 3.240 11.888 -3.048 1.00 97.38 185 VAL A O 1
ATOM 1431 N N . ALA A 1 186 ? 2.727 13.070 -1.226 1.00 96.69 186 ALA A N 1
ATOM 1432 C CA . ALA A 1 186 ? 3.394 14.281 -1.693 1.00 96.69 186 ALA A CA 1
ATOM 1433 C C . ALA A 1 186 ? 4.913 14.085 -1.833 1.00 96.69 186 ALA A C 1
ATOM 1435 O O . ALA A 1 186 ? 5.468 14.283 -2.910 1.00 96.69 186 ALA A O 1
ATOM 1436 N N . ALA A 1 187 ? 5.593 13.651 -0.771 1.00 95.62 187 ALA A N 1
ATOM 1437 C CA . ALA A 1 187 ? 7.047 13.513 -0.774 1.00 95.62 187 ALA A CA 1
ATOM 1438 C C . ALA A 1 187 ? 7.507 12.244 -1.503 1.00 95.62 187 ALA A C 1
ATOM 1440 O O . ALA A 1 187 ? 8.362 12.289 -2.387 1.00 95.62 187 ALA A O 1
ATOM 1441 N N . GLY A 1 188 ? 6.928 11.103 -1.136 1.00 92.62 188 GLY A N 1
ATOM 1442 C CA . GLY A 1 188 ? 7.377 9.803 -1.619 1.00 92.62 188 GLY A CA 1
ATOM 1443 C C . GLY A 1 188 ? 6.860 9.458 -3.008 1.00 92.62 188 GLY A C 1
ATOM 1444 O O . GLY A 1 188 ? 7.607 8.941 -3.831 1.00 92.62 188 GLY A O 1
ATOM 1445 N N . CYS A 1 189 ? 5.598 9.763 -3.311 1.00 93.50 189 CYS A N 1
ATOM 1446 C CA . CYS A 1 189 ? 5.043 9.428 -4.620 1.00 93.50 189 CYS A CA 1
ATOM 1447 C C . CYS A 1 189 ? 5.273 10.549 -5.633 1.00 93.50 189 CYS A C 1
ATOM 1449 O O . CYS A 1 189 ? 5.828 10.284 -6.697 1.00 93.50 189 CYS A O 1
ATOM 1451 N N . TRP A 1 190 ? 4.864 11.774 -5.301 1.00 94.56 190 TRP A N 1
ATOM 1452 C CA . TRP A 1 190 ? 4.804 12.890 -6.237 1.00 94.56 190 TRP A CA 1
ATOM 1453 C C . TRP A 1 190 ? 6.178 13.501 -6.500 1.00 94.56 190 TRP A C 1
ATOM 1455 O O . TRP A 1 190 ? 6.624 13.508 -7.643 1.00 94.56 190 TRP A O 1
ATOM 1465 N N . ILE A 1 191 ? 6.897 13.918 -5.452 1.00 95.00 191 ILE A N 1
ATOM 1466 C CA . ILE A 1 191 ? 8.242 14.496 -5.598 1.00 95.00 191 ILE A CA 1
ATOM 1467 C C . ILE A 1 191 ? 9.241 13.438 -6.082 1.00 95.00 191 ILE A C 1
ATOM 1469 O O . ILE A 1 191 ? 9.848 13.624 -7.133 1.00 95.00 191 ILE A O 1
ATOM 1473 N N . ALA A 1 192 ? 9.408 12.317 -5.369 1.00 93.31 192 ALA A N 1
ATOM 1474 C CA . ALA A 1 192 ? 10.413 11.322 -5.764 1.00 93.31 192 ALA A CA 1
ATOM 1475 C C . ALA A 1 192 ? 10.068 10.624 -7.094 1.00 93.31 192 ALA A C 1
ATOM 1477 O O . ALA A 1 192 ? 10.941 10.453 -7.946 1.00 93.31 192 ALA A O 1
ATOM 1478 N N . GLY A 1 193 ? 8.796 10.262 -7.304 1.00 91.44 193 GLY A N 1
ATOM 1479 C CA . GLY A 1 193 ? 8.344 9.649 -8.556 1.00 91.44 193 GLY A CA 1
ATOM 1480 C C . GLY A 1 193 ? 8.388 10.616 -9.739 1.00 91.44 193 GLY A C 1
ATOM 1481 O O . GLY A 1 193 ? 8.878 10.243 -10.803 1.00 91.44 193 GLY A O 1
ATOM 1482 N N . GLY A 1 194 ? 7.952 11.864 -9.545 1.00 92.50 194 GLY A N 1
ATOM 1483 C CA . GLY A 1 194 ? 8.007 12.913 -10.564 1.00 92.50 194 GLY A CA 1
ATOM 1484 C C . GLY A 1 194 ? 9.440 13.286 -10.937 1.00 92.50 194 GLY A C 1
ATOM 1485 O O . GLY A 1 194 ? 9.767 13.376 -12.116 1.00 92.50 194 GLY A O 1
ATOM 1486 N N . TYR A 1 195 ? 10.340 13.402 -9.958 1.00 93.62 195 TYR A N 1
ATOM 1487 C CA . TYR A 1 195 ? 11.755 13.646 -10.237 1.00 93.62 195 TYR A CA 1
ATOM 1488 C C . TYR A 1 195 ? 12.381 12.499 -11.039 1.00 93.62 195 TYR A C 1
ATOM 1490 O O . TYR A 1 195 ? 13.067 12.741 -12.032 1.00 93.62 195 TYR A O 1
ATOM 1498 N N . ASN A 1 196 ? 12.113 11.244 -10.663 1.00 91.00 196 ASN A N 1
ATOM 1499 C CA . ASN A 1 196 ? 12.589 10.085 -11.421 1.00 91.00 196 ASN A CA 1
ATOM 1500 C C . ASN A 1 196 ? 12.024 10.058 -12.850 1.00 91.00 196 ASN A C 1
ATOM 1502 O O . ASN A 1 196 ? 12.724 9.687 -13.792 1.00 91.00 196 ASN A O 1
ATOM 1506 N N . TYR A 1 197 ? 10.762 10.455 -13.013 1.00 90.94 197 TYR A N 1
ATOM 1507 C CA . TYR A 1 197 ? 10.130 10.566 -14.321 1.00 90.94 197 TYR A CA 1
ATOM 1508 C C . TYR A 1 197 ? 10.866 11.573 -15.219 1.00 90.94 197 TYR A C 1
ATOM 1510 O O .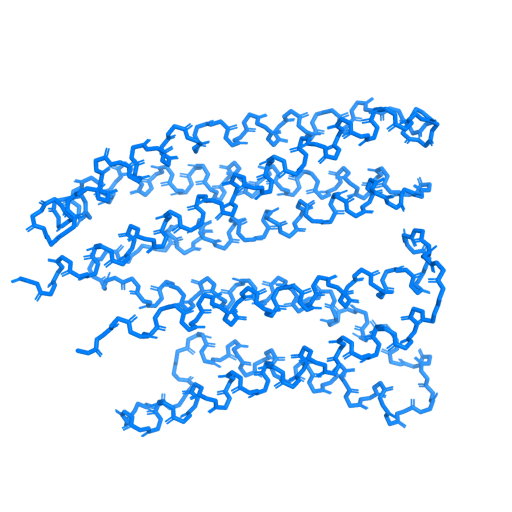 TYR A 1 197 ? 11.240 11.242 -16.344 1.00 90.94 197 TYR A O 1
ATOM 1518 N N . LEU A 1 198 ? 11.161 12.764 -14.692 1.00 91.62 198 LEU A N 1
ATOM 1519 C CA . LEU A 1 198 ? 11.841 13.824 -15.440 1.00 91.62 198 LEU A CA 1
ATOM 1520 C C . LEU A 1 198 ? 13.307 13.504 -15.758 1.00 91.62 198 LEU A C 1
ATOM 1522 O O . LEU A 1 198 ? 13.811 13.924 -16.795 1.00 91.62 198 LEU A O 1
ATOM 1526 N N . THR A 1 199 ? 14.002 12.783 -14.877 1.00 90.50 199 THR A N 1
ATOM 1527 C CA . THR A 1 199 ? 15.464 12.608 -14.975 1.00 90.50 199 THR A CA 1
ATOM 1528 C C . THR A 1 199 ? 15.905 11.286 -15.591 1.00 90.50 199 THR A C 1
ATOM 1530 O O . THR A 1 199 ? 16.928 11.250 -16.271 1.00 90.50 199 THR A O 1
ATOM 1533 N N . ALA A 1 200 ? 15.153 10.204 -15.375 1.00 88.50 200 ALA A N 1
ATOM 1534 C CA . ALA A 1 200 ? 15.544 8.860 -15.799 1.00 88.50 200 ALA A CA 1
ATOM 1535 C C . ALA A 1 200 ? 14.549 8.233 -16.782 1.00 88.50 200 ALA A C 1
ATOM 1537 O O . ALA A 1 200 ? 14.960 7.627 -17.770 1.00 88.50 200 ALA A O 1
ATOM 1538 N N . TYR A 1 201 ? 13.239 8.375 -16.553 1.00 90.62 201 TYR A N 1
ATOM 1539 C CA . TYR A 1 201 ? 12.246 7.657 -17.359 1.00 90.62 201 TYR A CA 1
ATOM 1540 C C . TYR A 1 201 ? 12.300 8.042 -18.844 1.00 90.62 201 TYR A C 1
ATOM 1542 O O . TYR A 1 201 ? 12.375 7.159 -19.698 1.00 90.62 201 TYR A O 1
ATOM 1550 N N . GLY A 1 202 ? 12.304 9.343 -19.155 1.00 90.00 202 GLY A N 1
ATOM 1551 C CA . GLY A 1 202 ? 12.251 9.831 -20.537 1.00 90.00 202 GLY A CA 1
ATOM 1552 C C . GLY A 1 202 ? 13.442 9.412 -21.405 1.00 90.00 202 GLY A C 1
ATOM 1553 O O . GLY A 1 202 ? 13.260 9.141 -22.588 1.00 90.00 202 GLY A O 1
ATOM 1554 N N . SER A 1 203 ? 14.639 9.324 -20.825 1.00 88.81 203 SER A N 1
ATOM 1555 C CA . SER A 1 203 ? 15.877 9.009 -21.548 1.00 88.81 203 SER A CA 1
ATOM 1556 C C . SER A 1 203 ? 16.253 7.527 -21.505 1.00 88.81 203 SER A C 1
ATOM 1558 O O . SER A 1 203 ? 16.852 7.037 -22.456 1.00 88.81 203 SER A O 1
ATOM 1560 N N . GLN A 1 204 ? 15.905 6.806 -20.434 1.00 88.31 204 GLN A N 1
ATOM 1561 C CA . GLN A 1 204 ? 16.390 5.437 -20.205 1.00 88.31 204 GLN A CA 1
ATOM 1562 C C . GLN A 1 204 ? 15.305 4.372 -20.372 1.00 88.31 204 GLN A C 1
ATOM 1564 O O . 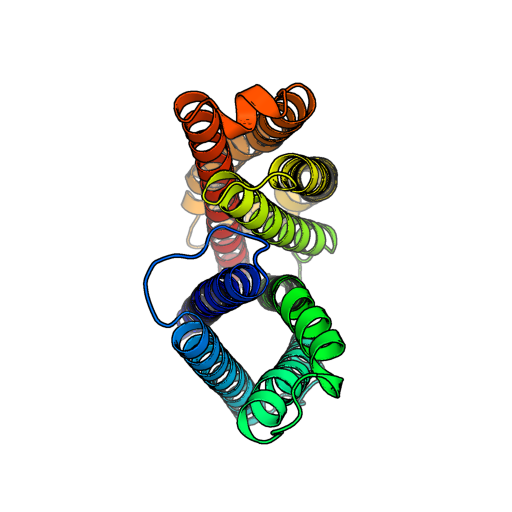GLN A 1 204 ? 15.604 3.257 -20.782 1.00 88.31 204 GLN A O 1
ATOM 1569 N N . VAL A 1 205 ? 14.046 4.686 -20.048 1.00 90.00 205 VAL A N 1
ATOM 1570 C CA . VAL A 1 205 ? 12.962 3.686 -20.000 1.00 90.00 205 VAL A CA 1
ATOM 1571 C C . VAL A 1 205 ? 12.011 3.836 -21.181 1.00 90.00 205 VAL A C 1
ATOM 1573 O O . VAL A 1 205 ? 11.662 2.849 -21.824 1.00 90.00 205 VAL A O 1
ATOM 1576 N N . LYS A 1 206 ? 11.603 5.070 -21.495 1.00 93.44 206 LYS A N 1
ATOM 1577 C CA . LYS A 1 206 ? 10.671 5.359 -22.589 1.00 93.44 206 LYS A CA 1
ATOM 1578 C C . LYS A 1 206 ? 11.156 4.813 -23.943 1.00 93.44 206 LYS A C 1
ATOM 1580 O O . LYS A 1 206 ? 10.355 4.130 -24.578 1.00 93.44 206 LYS A O 1
ATOM 1585 N N . PRO A 1 207 ? 12.411 5.044 -24.388 1.00 93.88 207 PRO A N 1
ATOM 1586 C CA . PRO A 1 207 ? 12.861 4.546 -25.688 1.00 93.88 207 PRO A CA 1
ATOM 1587 C C . PRO A 1 207 ? 12.802 3.020 -25.767 1.00 93.88 207 PRO A C 1
ATOM 1589 O O . PRO A 1 207 ? 12.258 2.489 -26.725 1.00 93.88 207 PRO A O 1
ATOM 1592 N N . VAL A 1 208 ? 13.254 2.337 -24.709 1.00 92.69 208 VAL A N 1
ATOM 1593 C CA . VAL A 1 208 ? 13.247 0.870 -24.596 1.00 92.69 208 VAL A CA 1
ATOM 1594 C C . VAL A 1 208 ? 11.835 0.293 -24.724 1.00 92.69 208 VAL A C 1
ATOM 1596 O O . VAL A 1 208 ? 11.637 -0.713 -25.398 1.00 92.69 208 VAL A O 1
ATOM 1599 N N . ILE A 1 209 ? 10.838 0.921 -24.092 1.00 94.00 209 ILE A N 1
ATOM 1600 C CA . ILE A 1 209 ? 9.442 0.470 -24.196 1.00 94.00 209 ILE A CA 1
ATOM 1601 C C . ILE A 1 209 ? 8.903 0.680 -25.615 1.00 94.00 209 ILE A C 1
ATOM 1603 O O . ILE A 1 209 ? 8.242 -0.209 -26.146 1.00 94.00 209 ILE A O 1
ATOM 1607 N N . LEU A 1 210 ? 9.182 1.836 -26.226 1.00 95.56 210 LEU A N 1
ATOM 1608 C CA . LEU A 1 210 ? 8.673 2.187 -27.555 1.00 95.56 210 LEU A CA 1
ATOM 1609 C C . LEU A 1 210 ? 9.287 1.346 -28.680 1.00 95.56 210 LEU A C 1
ATOM 1611 O O . LEU A 1 210 ? 8.598 1.046 -29.648 1.00 95.56 210 LEU A O 1
ATOM 1615 N N . THR A 1 211 ? 10.559 0.957 -28.566 1.00 94.19 211 THR A N 1
ATOM 1616 C CA . THR A 1 211 ? 11.216 0.067 -29.539 1.00 94.19 211 THR A CA 1
ATOM 1617 C C . THR A 1 211 ? 11.015 -1.414 -29.224 1.00 94.19 211 THR A C 1
ATOM 1619 O O . THR A 1 211 ? 11.355 -2.264 -30.041 1.00 94.19 211 THR A O 1
ATOM 1622 N N . GLY A 1 212 ? 10.506 -1.727 -28.032 1.00 92.06 212 GLY A N 1
ATOM 1623 C CA . GLY A 1 212 ? 10.277 -3.085 -27.562 1.00 92.06 212 GLY A CA 1
ATOM 1624 C C . GLY A 1 212 ? 8.977 -3.713 -28.089 1.00 92.06 212 GLY A C 1
ATOM 1625 O O . GLY A 1 212 ? 8.260 -3.131 -28.902 1.00 92.06 212 GLY A O 1
ATOM 1626 N N . PRO A 1 213 ? 8.609 -4.903 -27.584 1.00 93.31 213 PRO A N 1
ATOM 1627 C CA . PRO A 1 213 ? 7.454 -5.664 -28.073 1.00 93.31 213 PRO A CA 1
ATOM 1628 C C . PRO A 1 213 ? 6.090 -5.069 -27.672 1.00 93.31 213 PRO A C 1
ATOM 1630 O O . PRO A 1 213 ? 5.048 -5.525 -28.149 1.00 93.31 213 PRO A O 1
ATOM 1633 N N . HIS A 1 214 ? 6.063 -4.088 -26.762 1.00 94.50 214 HIS A N 1
ATOM 1634 C CA . HIS A 1 214 ? 4.838 -3.562 -26.150 1.00 94.50 214 HIS A CA 1
ATOM 1635 C C . HIS A 1 214 ? 4.803 -2.017 -26.088 1.00 94.50 214 HIS A C 1
ATOM 1637 O O . HIS A 1 214 ? 4.655 -1.458 -24.996 1.00 94.50 214 HIS A O 1
ATOM 1643 N N . PRO A 1 215 ? 4.884 -1.306 -27.232 1.00 96.25 215 PRO A N 1
ATOM 1644 C CA . PRO A 1 215 ? 4.910 0.163 -27.270 1.00 96.25 215 PRO A CA 1
ATOM 1645 C C . PRO A 1 215 ? 3.641 0.814 -26.695 1.00 96.25 215 PRO A C 1
ATOM 1647 O O . PRO A 1 215 ? 3.723 1.846 -26.026 1.00 96.25 215 PRO A O 1
ATOM 1650 N N . TRP A 1 216 ? 2.485 0.152 -26.842 1.00 96.88 216 TRP A N 1
ATOM 1651 C CA . TRP A 1 216 ? 1.191 0.597 -26.304 1.00 96.88 216 TRP A CA 1
ATOM 1652 C C . TRP A 1 216 ? 1.208 0.844 -24.784 1.00 96.88 216 TRP A C 1
ATOM 1654 O O . TRP A 1 216 ? 0.389 1.601 -24.260 1.00 96.88 216 TRP A O 1
ATOM 1664 N N . VAL A 1 217 ? 2.142 0.223 -24.049 1.00 96.62 217 VAL A N 1
ATOM 1665 C CA . VAL A 1 217 ? 2.302 0.444 -22.604 1.00 96.62 217 VAL A CA 1
ATOM 1666 C C . VAL A 1 217 ? 2.738 1.880 -22.321 1.00 96.62 217 VAL A C 1
ATOM 1668 O O . VAL A 1 217 ? 2.271 2.479 -21.354 1.00 96.62 217 VAL A O 1
ATOM 1671 N N . HIS A 1 218 ? 3.589 2.466 -23.164 1.00 96.44 218 HIS A N 1
ATOM 1672 C CA . HIS A 1 218 ? 3.896 3.887 -23.052 1.00 96.44 218 HIS A CA 1
ATOM 1673 C C . HIS A 1 218 ? 2.685 4.734 -23.456 1.00 96.44 218 HIS A C 1
ATOM 1675 O O . HIS A 1 218 ? 2.235 5.570 -22.678 1.00 96.44 218 HIS A O 1
ATOM 1681 N N . GLU A 1 219 ? 2.150 4.467 -24.648 1.00 96.19 219 GLU A N 1
ATOM 1682 C CA . GLU A 1 219 ? 1.132 5.293 -25.313 1.00 96.19 219 GLU A CA 1
ATOM 1683 C C . GLU A 1 219 ? -0.196 5.369 -24.549 1.00 96.19 219 GLU A C 1
ATOM 1685 O O . GLU A 1 219 ? -0.883 6.382 -24.614 1.00 96.19 219 GLU A O 1
ATOM 1690 N N . ILE A 1 220 ? -0.563 4.309 -23.822 1.00 97.00 220 ILE A N 1
ATOM 1691 C CA . ILE A 1 220 ? -1.841 4.225 -23.105 1.00 97.00 220 ILE A CA 1
ATOM 1692 C C . ILE A 1 220 ? -1.618 4.209 -21.594 1.00 97.00 220 ILE A C 1
ATOM 1694 O O . ILE A 1 220 ? -2.176 5.031 -20.869 1.00 97.00 220 ILE A O 1
ATOM 1698 N N . VAL A 1 221 ? -0.834 3.248 -21.089 1.00 97.69 221 VAL A N 1
ATOM 1699 C CA . VAL A 1 221 ? -0.751 2.991 -19.640 1.00 97.69 221 VAL A CA 1
ATOM 1700 C C . VAL A 1 221 ? 0.019 4.095 -18.927 1.00 97.69 221 VAL A C 1
ATOM 1702 O O . VAL A 1 221 ? -0.426 4.555 -17.875 1.00 97.69 221 VAL A O 1
ATOM 1705 N N . MET A 1 222 ? 1.156 4.531 -19.473 1.00 96.12 222 MET A N 1
ATOM 1706 C CA . MET A 1 222 ? 1.923 5.615 -18.858 1.00 96.12 222 MET A CA 1
ATOM 1707 C C . MET A 1 222 ? 1.209 6.960 -18.983 1.00 96.12 222 MET A C 1
ATOM 1709 O O . MET A 1 222 ? 1.101 7.663 -17.983 1.00 96.12 222 MET A O 1
ATOM 1713 N N . GLU A 1 223 ? 0.648 7.265 -20.153 1.00 94.88 223 GLU A N 1
ATOM 1714 C CA . GLU A 1 223 ? -0.120 8.496 -20.375 1.00 94.88 223 GLU A CA 1
ATOM 1715 C C . GLU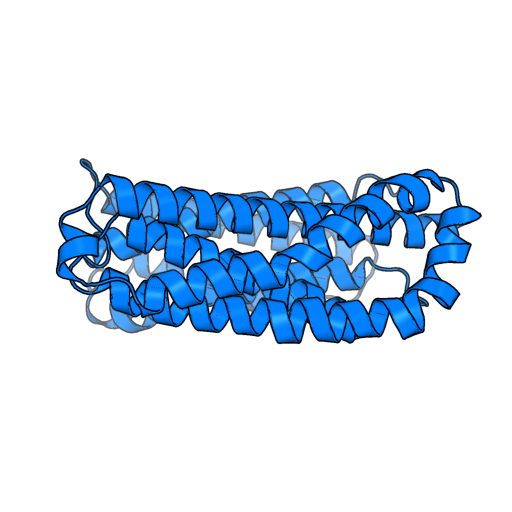 A 1 223 ? -1.300 8.608 -19.390 1.00 94.88 223 GLU A C 1
ATOM 1717 O O . GLU A 1 223 ? -1.468 9.614 -18.694 1.00 94.88 223 GLU A O 1
ATOM 1722 N N . ALA A 1 224 ? -2.089 7.535 -19.240 1.00 96.44 224 ALA A N 1
ATOM 1723 C CA . ALA A 1 224 ? -3.181 7.494 -18.267 1.00 96.44 224 ALA A CA 1
ATOM 1724 C C . ALA A 1 224 ? -2.669 7.621 -16.824 1.00 96.44 224 ALA A C 1
ATOM 1726 O O . ALA A 1 224 ? -3.265 8.325 -16.002 1.00 96.44 224 ALA A O 1
ATOM 1727 N N . LYS A 1 225 ? -1.551 6.957 -16.505 1.00 95.50 225 LYS A N 1
ATOM 1728 C CA . LYS A 1 225 ? -0.929 7.034 -15.183 1.00 95.50 225 LYS A CA 1
ATOM 1729 C C . LYS A 1 225 ? -0.503 8.462 -14.846 1.00 95.50 225 LYS A C 1
ATOM 1731 O O . LYS A 1 225 ? -0.727 8.868 -13.710 1.00 95.50 225 LYS A O 1
ATOM 1736 N N . GLU A 1 226 ? 0.068 9.218 -15.781 1.00 93.12 226 GLU A N 1
ATOM 1737 C CA . GLU A 1 226 ? 0.482 10.616 -15.570 1.00 93.12 226 GLU A CA 1
ATOM 1738 C C . GLU A 1 226 ? -0.700 11.505 -15.194 1.00 93.12 226 GLU A C 1
ATOM 1740 O O . GLU A 1 226 ? -0.633 12.239 -14.206 1.00 93.12 226 GLU A O 1
ATOM 1745 N N . HIS A 1 227 ? -1.819 11.357 -15.902 1.00 92.81 227 HIS A N 1
ATOM 1746 C CA . HIS A 1 227 ? -3.039 12.102 -15.609 1.00 92.81 227 HIS A CA 1
ATOM 1747 C C . HIS A 1 227 ? -3.570 11.793 -14.207 1.00 92.81 227 HIS A C 1
ATOM 1749 O O . HIS A 1 227 ? -3.817 12.708 -13.423 1.00 92.81 227 HIS A O 1
ATOM 1755 N N . ILE A 1 228 ? -3.698 10.512 -13.844 1.00 94.00 228 ILE A N 1
ATOM 1756 C CA . ILE A 1 228 ? -4.174 10.121 -12.506 1.00 94.00 228 ILE A CA 1
ATOM 1757 C C . ILE A 1 228 ? -3.188 10.591 -11.424 1.00 94.00 228 ILE A C 1
ATOM 1759 O O . ILE A 1 228 ? -3.596 11.067 -10.361 1.00 94.00 228 ILE A O 1
ATOM 1763 N N . PHE A 1 229 ? -1.887 10.480 -11.693 1.00 93.50 229 PHE A N 1
ATOM 1764 C CA . PHE A 1 229 ? -0.816 10.816 -10.761 1.00 93.50 229 PHE A CA 1
ATOM 1765 C C . PHE A 1 229 ? -0.844 12.288 -10.336 1.00 93.50 229 PHE A C 1
ATOM 1767 O O . PHE A 1 229 ? -0.638 12.578 -9.155 1.00 93.50 229 PHE A O 1
ATOM 1774 N N . VAL A 1 230 ? -1.163 13.209 -11.250 1.00 92.19 230 VAL A N 1
ATOM 1775 C CA . VAL A 1 230 ? -1.277 14.648 -10.947 1.00 92.19 230 VAL A CA 1
ATOM 1776 C C . VAL A 1 230 ? -2.408 14.941 -9.955 1.00 92.19 230 VAL A C 1
ATOM 1778 O O . VAL A 1 230 ? -2.264 15.818 -9.103 1.00 92.19 230 VAL A O 1
ATOM 1781 N N . PHE A 1 231 ? -3.508 14.184 -9.992 1.00 93.19 231 PHE A N 1
ATOM 1782 C CA . PHE A 1 231 ? -4.644 14.395 -9.086 1.00 93.19 231 PHE A CA 1
ATOM 1783 C C . PHE A 1 231 ? -4.480 13.740 -7.710 1.00 93.19 231 PHE A C 1
ATOM 1785 O O . PHE A 1 231 ? -5.200 14.105 -6.776 1.00 93.19 231 PHE A O 1
ATOM 1792 N N . LEU A 1 232 ? -3.538 12.806 -7.536 1.00 94.06 232 LEU A N 1
ATOM 1793 C CA . LEU A 1 232 ? -3.354 12.116 -6.256 1.00 94.06 232 LEU A CA 1
ATOM 1794 C C . LEU A 1 232 ? -3.073 13.079 -5.086 1.00 94.06 232 LEU A C 1
ATOM 1796 O O . LEU A 1 232 ? -3.799 12.994 -4.093 1.00 94.06 232 LEU A O 1
ATOM 1800 N N . PRO A 1 233 ? -2.112 14.025 -5.153 1.00 96.06 233 PRO A N 1
ATOM 1801 C CA . PRO A 1 233 ? -1.904 14.975 -4.061 1.00 96.06 233 PRO A CA 1
ATOM 1802 C C . PRO A 1 233 ? -3.167 15.769 -3.723 1.00 96.06 233 PRO A C 1
ATOM 1804 O O . PRO A 1 233 ? -3.483 15.939 -2.548 1.00 96.06 233 PRO A O 1
ATOM 1807 N N . VAL A 1 234 ? -3.930 16.192 -4.737 1.00 96.69 234 VAL A N 1
ATOM 1808 C CA . VAL A 1 234 ? -5.167 16.964 -4.553 1.00 96.69 234 VAL A CA 1
ATOM 1809 C C . VAL A 1 234 ? -6.188 16.171 -3.739 1.00 96.69 234 VAL A C 1
ATOM 1811 O O . VAL A 1 234 ? -6.712 16.682 -2.751 1.00 96.69 234 VAL A O 1
ATOM 1814 N N . ILE A 1 235 ? -6.430 14.904 -4.092 1.00 97.31 235 ILE A N 1
ATOM 1815 C CA . ILE A 1 235 ? -7.380 14.038 -3.374 1.00 97.31 235 ILE A CA 1
ATOM 1816 C C . ILE A 1 235 ? -6.928 13.813 -1.924 1.00 97.31 235 ILE A C 1
ATOM 1818 O O . ILE A 1 235 ? -7.743 13.871 -1.001 1.00 97.31 235 ILE A O 1
ATOM 1822 N N . PHE A 1 236 ? -5.632 13.579 -1.703 1.00 98.06 236 PHE A N 1
ATOM 1823 C CA . PHE A 1 236 ? -5.094 13.315 -0.367 1.00 98.06 236 PHE A CA 1
ATOM 1824 C C . PHE A 1 236 ? -5.117 14.559 0.523 1.00 98.06 236 PHE A C 1
ATOM 1826 O O . PHE A 1 236 ? -5.512 14.461 1.687 1.00 98.06 236 PHE A O 1
ATOM 1833 N N . PHE A 1 237 ? -4.763 15.732 -0.010 1.00 98.12 237 PHE A N 1
ATOM 1834 C CA . PHE A 1 237 ? -4.880 16.990 0.723 1.00 98.12 237 PHE A CA 1
ATOM 1835 C C . PHE A 1 237 ? -6.337 17.342 1.001 1.00 98.12 237 PHE A C 1
ATOM 1837 O O . PHE A 1 237 ? -6.648 17.699 2.132 1.00 98.12 237 PHE A O 1
ATOM 1844 N N . ALA A 1 238 ? -7.244 17.161 0.038 1.00 97.75 238 ALA A N 1
ATOM 1845 C CA . ALA A 1 238 ? -8.670 17.379 0.258 1.00 97.75 238 ALA A CA 1
ATOM 1846 C C . ALA A 1 238 ? -9.209 16.482 1.384 1.00 97.75 238 ALA A C 1
ATOM 1848 O O . ALA A 1 238 ? -9.858 16.979 2.304 1.00 97.75 238 ALA A O 1
ATOM 1849 N N . LEU A 1 239 ? -8.890 15.181 1.375 1.00 97.94 239 LEU A N 1
ATOM 1850 C CA . LEU A 1 239 ? -9.277 14.256 2.445 1.00 97.94 239 LEU A CA 1
ATOM 1851 C C . LEU A 1 239 ? -8.689 14.675 3.800 1.00 97.94 239 LEU A C 1
ATOM 1853 O O . LEU A 1 239 ? -9.405 14.711 4.799 1.00 97.94 239 LEU A O 1
ATOM 1857 N N . SER A 1 240 ? -7.400 15.012 3.827 1.00 98.12 240 SER A N 1
ATOM 1858 C CA . SER A 1 240 ? -6.678 15.409 5.036 1.00 98.12 240 SER A CA 1
ATOM 1859 C C . SER A 1 240 ? -7.212 16.712 5.636 1.00 98.12 240 SER A C 1
ATOM 1861 O O . SER A 1 240 ? -7.467 16.778 6.838 1.00 98.12 240 SER A O 1
ATOM 1863 N N . ILE A 1 241 ? -7.418 17.742 4.811 1.00 98.00 241 ILE A N 1
ATOM 1864 C CA . ILE A 1 241 ? -7.994 19.029 5.221 1.00 98.00 241 ILE A CA 1
ATOM 1865 C C . ILE A 1 241 ? -9.424 18.815 5.707 1.00 98.00 241 ILE A C 1
ATOM 1867 O O . ILE A 1 241 ? -9.772 19.294 6.783 1.00 98.00 241 ILE A O 1
ATOM 1871 N N . THR A 1 242 ? -10.231 18.037 4.977 1.00 96.69 242 THR A N 1
ATOM 1872 C CA . THR A 1 242 ? -11.612 17.745 5.384 1.00 96.69 242 THR A CA 1
ATOM 1873 C C . THR A 1 242 ? -11.638 17.061 6.747 1.00 96.69 242 THR A C 1
ATOM 1875 O O . THR A 1 242 ? -12.361 17.505 7.629 1.00 96.69 242 THR A O 1
ATOM 1878 N N . LEU A 1 243 ? -10.820 16.025 6.970 1.00 96.94 243 LEU A N 1
ATOM 1879 C CA . LEU A 1 243 ? -10.731 15.342 8.266 1.00 96.94 243 LEU A CA 1
ATOM 1880 C C . LEU A 1 243 ? -10.222 16.258 9.385 1.00 96.94 243 LEU A C 1
ATOM 1882 O O . LEU A 1 243 ? -10.631 16.084 10.534 1.00 96.94 243 LEU A O 1
ATOM 1886 N N . TYR A 1 244 ? -9.341 17.212 9.076 1.00 96.88 244 TYR A N 1
ATOM 1887 C CA . TYR A 1 244 ? -8.848 18.196 10.037 1.00 96.88 244 TYR A CA 1
ATOM 1888 C C . TYR A 1 244 ? -9.952 19.147 10.506 1.00 96.88 244 TYR A C 1
ATOM 1890 O O . TYR A 1 244 ? -10.135 19.291 11.714 1.00 96.88 244 TYR A O 1
ATOM 1898 N N . ILE A 1 245 ? -10.709 19.735 9.573 1.00 95.50 245 ILE A N 1
ATOM 1899 C CA . ILE A 1 245 ? -11.775 20.701 9.889 1.00 95.50 245 ILE A CA 1
ATOM 1900 C C . ILE A 1 245 ? -13.039 20.037 10.446 1.00 95.50 245 ILE A C 1
ATOM 1902 O O . ILE A 1 245 ? -13.837 20.702 11.098 1.00 95.50 245 ILE A O 1
ATOM 1906 N N . PHE A 1 246 ? -13.241 18.741 10.180 1.00 93.25 246 PHE A N 1
ATOM 1907 C CA . PHE A 1 246 ? -14.462 18.038 10.561 1.00 93.25 246 PHE A CA 1
ATOM 1908 C C . PHE A 1 246 ? -14.647 18.016 12.079 1.00 93.25 246 PHE A C 1
ATOM 1910 O O . PHE A 1 246 ? -13.728 17.629 12.802 1.00 93.25 246 PHE A O 1
ATOM 1917 N N . ASP A 1 247 ? -15.835 18.368 12.564 1.00 93.50 247 ASP A N 1
ATOM 1918 C CA . ASP A 1 247 ? -16.148 18.310 13.990 1.00 93.50 247 ASP A CA 1
ATOM 1919 C C . ASP A 1 247 ? -16.377 16.862 14.476 1.00 93.50 247 ASP A C 1
ATOM 1921 O O . ASP A 1 247 ? -16.805 15.983 13.720 1.00 93.50 247 ASP A O 1
ATOM 1925 N N . ARG A 1 248 ? -16.074 16.590 15.752 1.00 91.88 248 ARG A N 1
ATOM 1926 C CA . ARG A 1 248 ? -16.219 15.252 16.345 1.00 91.88 248 ARG A CA 1
ATOM 1927 C C . ARG A 1 248 ? -17.679 14.828 16.468 1.00 91.88 248 ARG A C 1
ATOM 1929 O O . ARG A 1 248 ? -17.977 13.664 16.186 1.00 91.88 248 ARG A O 1
ATOM 1936 N N . ASP A 1 249 ? -18.564 15.723 16.883 1.00 90.88 249 ASP A N 1
ATOM 1937 C CA . ASP A 1 249 ? -19.970 15.390 17.091 1.00 90.88 249 ASP A CA 1
ATOM 1938 C C . ASP A 1 249 ? -20.658 15.200 15.741 1.00 90.88 249 ASP A C 1
ATOM 1940 O O . ASP A 1 249 ? -21.353 14.200 15.545 1.00 90.88 249 ASP A O 1
ATOM 1944 N N . ALA A 1 250 ? -20.331 16.039 14.753 1.00 89.31 250 ALA A N 1
ATOM 1945 C CA . ALA A 1 250 ? -20.718 15.807 13.361 1.00 89.31 250 ALA A CA 1
ATOM 1946 C C . ALA A 1 250 ? -20.178 14.460 12.836 1.00 89.31 250 ALA A C 1
ATOM 1948 O O . ALA A 1 250 ? -20.910 13.687 12.214 1.00 89.31 250 ALA A O 1
ATOM 1949 N N . PHE A 1 251 ? -18.916 14.110 13.127 1.00 92.06 251 PHE A N 1
ATOM 1950 C CA . PHE A 1 251 ? -18.319 12.838 12.693 1.00 92.06 251 PHE A CA 1
ATOM 1951 C C . PHE A 1 251 ? -19.084 11.630 13.221 1.00 92.06 251 PHE A C 1
ATOM 1953 O O . PHE A 1 251 ? -19.268 10.658 12.489 1.00 92.06 251 PHE A O 1
ATOM 1960 N N . LEU A 1 252 ? -19.531 11.665 14.476 1.00 90.25 252 LEU A N 1
ATOM 1961 C CA . LEU A 1 252 ? -20.252 10.558 15.108 1.00 90.25 252 LEU A CA 1
ATOM 1962 C C . LEU A 1 252 ? -21.753 10.574 14.783 1.00 90.25 252 LEU A C 1
ATOM 1964 O O . LEU A 1 252 ? -22.336 9.509 14.556 1.00 90.25 252 LEU A O 1
ATOM 1968 N N . GLY A 1 253 ? -22.360 11.753 14.670 1.00 88.19 253 GLY A N 1
ATOM 1969 C CA . GLY A 1 253 ? -23.789 11.937 14.421 1.00 88.19 253 GLY A CA 1
ATOM 1970 C C . GLY A 1 253 ? -24.201 11.771 12.957 1.00 88.19 253 GLY A C 1
ATOM 1971 O O . GLY A 1 253 ? -25.257 11.207 12.672 1.00 88.19 253 GLY A O 1
ATOM 1972 N N . GLU A 1 254 ? -23.357 12.166 12.001 1.00 92.19 254 GLU A N 1
ATOM 1973 C CA . GLU A 1 254 ? -23.766 12.290 10.598 1.00 92.19 254 GLU A CA 1
ATOM 1974 C C . GLU A 1 254 ? -23.276 11.140 9.712 1.00 92.19 254 GLU A C 1
ATOM 1976 O O . GLU A 1 254 ? -22.170 11.127 9.163 1.00 92.19 254 GLU A O 1
ATOM 1981 N N . ALA A 1 255 ? -24.153 10.160 9.485 1.00 90.25 255 ALA A N 1
ATOM 1982 C CA . ALA A 1 255 ? -23.839 9.019 8.623 1.00 90.25 255 ALA A CA 1
ATOM 1983 C C . ALA A 1 255 ? -23.555 9.410 7.158 1.00 90.25 255 ALA A C 1
ATOM 1985 O O . ALA A 1 255 ? -22.758 8.742 6.496 1.00 90.25 255 ALA A O 1
ATOM 1986 N N . LYS A 1 256 ? -24.193 10.476 6.649 1.00 93.19 256 LYS A N 1
ATOM 1987 C CA . LYS A 1 256 ? -23.990 10.971 5.275 1.00 93.19 256 LYS A CA 1
ATOM 1988 C C . LYS A 1 256 ? -22.570 11.502 5.081 1.00 93.19 256 LYS A C 1
ATOM 1990 O O . LYS A 1 256 ? -21.893 11.088 4.144 1.00 93.19 256 LYS A O 1
ATOM 1995 N N . SER A 1 257 ? -22.094 12.322 6.009 1.00 92.19 257 SER A N 1
ATOM 1996 C CA . SER A 1 257 ? -20.763 12.925 5.958 1.00 92.19 257 SER A CA 1
ATOM 1997 C C . SER A 1 257 ? -19.660 11.872 6.085 1.00 92.19 257 SER A C 1
ATOM 1999 O O . SER A 1 257 ? -18.725 11.842 5.284 1.00 92.19 257 SER A O 1
ATOM 2001 N N . ARG A 1 258 ? -19.831 10.886 6.981 1.00 93.44 258 ARG A N 1
ATOM 2002 C CA . ARG A 1 258 ? -18.944 9.708 7.027 1.00 93.44 258 ARG A CA 1
ATOM 2003 C C . ARG A 1 258 ? -18.941 8.919 5.720 1.00 93.44 258 ARG A C 1
ATOM 2005 O O . ARG A 1 258 ? -17.890 8.453 5.292 1.00 93.44 258 ARG A O 1
ATOM 2012 N N . ARG A 1 259 ? -20.100 8.749 5.075 1.00 94.56 259 ARG A N 1
ATOM 2013 C CA . ARG A 1 259 ? -20.191 8.053 3.784 1.00 94.56 259 ARG A CA 1
ATOM 2014 C C . ARG A 1 259 ? -19.421 8.793 2.694 1.00 94.56 259 ARG A C 1
ATOM 2016 O O . ARG A 1 259 ? -18.686 8.137 1.964 1.00 94.56 259 ARG A O 1
ATOM 2023 N N . ALA A 1 260 ? -19.534 10.117 2.627 1.00 95.25 260 ALA A N 1
ATOM 2024 C CA . ALA A 1 260 ? -18.761 10.931 1.692 1.00 95.25 260 ALA A CA 1
ATOM 2025 C C . ALA A 1 260 ? -17.246 10.772 1.925 1.00 95.25 260 ALA A C 1
ATOM 2027 O O . ALA A 1 260 ? -16.512 10.461 0.990 1.00 95.25 260 ALA A O 1
ATOM 2028 N N . LEU A 1 261 ? -16.787 10.857 3.180 1.00 96.38 261 LEU A N 1
ATOM 2029 C CA . LEU A 1 261 ? -15.379 10.624 3.532 1.00 96.38 261 LEU A CA 1
ATOM 2030 C C . LEU A 1 261 ? -14.900 9.214 3.150 1.00 96.38 261 LEU A C 1
ATOM 2032 O O . LEU A 1 261 ? -13.804 9.061 2.615 1.00 96.38 261 LEU A O 1
ATOM 2036 N N . MET A 1 262 ? -15.722 8.181 3.374 1.00 96.06 262 MET A N 1
ATOM 2037 C CA . MET A 1 262 ? -15.402 6.813 2.944 1.00 96.06 262 MET A CA 1
ATOM 2038 C C . MET A 1 262 ? -15.306 6.692 1.425 1.00 96.06 262 MET A C 1
ATOM 2040 O O . MET A 1 262 ? -14.430 5.978 0.945 1.00 96.06 262 MET A O 1
ATOM 2044 N N . MET A 1 263 ? -16.179 7.361 0.669 1.00 97.25 263 MET A N 1
ATOM 2045 C CA . MET A 1 263 ? -16.130 7.359 -0.796 1.00 97.25 263 MET A CA 1
ATOM 2046 C C . MET A 1 263 ? -14.841 8.008 -1.301 1.00 97.25 263 MET A C 1
ATOM 2048 O O . MET A 1 263 ? -14.166 7.417 -2.138 1.00 97.25 263 MET A O 1
ATOM 2052 N N . VAL A 1 264 ? -14.443 9.152 -0.733 1.00 97.12 264 VAL A N 1
ATOM 2053 C CA . VAL A 1 264 ? -13.175 9.819 -1.073 1.00 97.12 264 VAL A CA 1
ATOM 2054 C C . VAL A 1 264 ? -11.975 8.936 -0.723 1.00 97.12 264 VAL A C 1
ATOM 2056 O O . VAL A 1 264 ? -11.096 8.742 -1.557 1.00 97.12 264 VAL A O 1
ATOM 2059 N N . ALA A 1 265 ? -11.952 8.334 0.471 1.00 97.62 265 ALA A N 1
ATOM 2060 C CA . ALA A 1 265 ? -10.882 7.417 0.869 1.00 97.62 265 ALA A CA 1
ATOM 2061 C C . ALA A 1 265 ? -10.821 6.162 -0.024 1.00 97.62 265 ALA A C 1
ATOM 2063 O O . ALA A 1 265 ? -9.734 5.694 -0.355 1.00 97.62 265 ALA A O 1
ATOM 2064 N N . SER A 1 266 ? -11.976 5.638 -0.445 1.00 96.38 266 SER A N 1
ATOM 2065 C CA . SER A 1 266 ? -12.061 4.481 -1.348 1.00 96.38 266 SER A CA 1
ATOM 2066 C C . SER A 1 266 ? -11.582 4.827 -2.754 1.00 96.38 266 SER A C 1
ATOM 2068 O O . SER A 1 266 ? -10.848 4.044 -3.349 1.00 96.38 266 SER A O 1
ATOM 2070 N N . LEU A 1 267 ? -11.946 6.008 -3.265 1.00 96.88 267 LEU A N 1
ATOM 2071 C CA . LEU A 1 267 ? -11.452 6.522 -4.541 1.00 96.88 267 LEU A CA 1
ATOM 2072 C C . LEU A 1 267 ? -9.932 6.698 -4.500 1.00 96.88 267 LEU A C 1
ATOM 2074 O O . LEU A 1 267 ? -9.240 6.209 -5.385 1.00 96.88 267 LEU A O 1
ATOM 2078 N N . ALA A 1 268 ? -9.403 7.327 -3.447 1.00 97.38 268 ALA A N 1
ATOM 2079 C CA . ALA A 1 268 ? -7.965 7.489 -3.254 1.00 97.38 268 ALA A CA 1
ATOM 2080 C C . ALA A 1 268 ? -7.241 6.133 -3.215 1.00 97.38 268 ALA A C 1
ATOM 2082 O O . ALA A 1 268 ? -6.213 5.961 -3.868 1.00 97.38 268 ALA A O 1
ATOM 2083 N N . LEU A 1 269 ? -7.799 5.153 -2.494 1.00 96.44 269 LEU A N 1
ATOM 2084 C CA . LEU A 1 269 ? -7.227 3.809 -2.391 1.00 96.44 269 LEU A CA 1
ATOM 2085 C C . LEU A 1 269 ? -7.227 3.105 -3.743 1.00 96.44 269 LEU A C 1
ATOM 2087 O O . LEU A 1 269 ? -6.208 2.544 -4.138 1.00 96.44 269 LEU A O 1
ATOM 2091 N N . PHE A 1 270 ? -8.345 3.170 -4.462 1.00 95.19 270 PHE A N 1
ATOM 2092 C CA . PHE A 1 270 ? -8.454 2.632 -5.809 1.00 95.19 270 PHE A CA 1
ATOM 2093 C C . PHE A 1 270 ? -7.407 3.249 -6.744 1.00 95.19 270 PHE A C 1
ATOM 2095 O O . PHE A 1 270 ? -6.686 2.507 -7.403 1.00 95.19 270 PHE A O 1
ATOM 2102 N N . MET A 1 271 ? -7.255 4.578 -6.744 1.00 95.81 271 MET A N 1
ATOM 2103 C CA . MET A 1 271 ? -6.282 5.268 -7.598 1.00 95.81 271 MET A CA 1
ATOM 2104 C C . MET A 1 271 ? -4.834 4.890 -7.267 1.00 95.81 271 MET A C 1
ATOM 2106 O O . MET A 1 271 ? -4.044 4.655 -8.179 1.00 95.81 271 MET A O 1
ATOM 21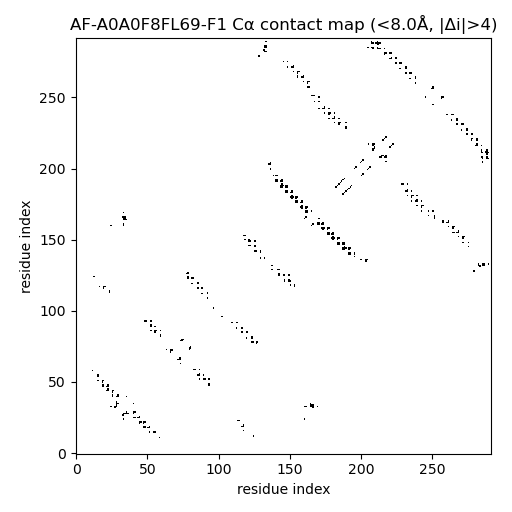10 N N . VAL A 1 272 ? -4.478 4.769 -5.982 1.00 94.62 272 VAL A N 1
ATOM 2111 C CA . VAL A 1 272 ? -3.134 4.317 -5.577 1.00 94.62 272 VAL A CA 1
ATOM 2112 C C . VAL A 1 272 ? -2.863 2.885 -6.039 1.00 94.62 272 VAL A C 1
ATOM 2114 O O . VAL A 1 272 ? -1.801 2.618 -6.599 1.00 94.62 272 VAL A O 1
ATOM 2117 N N . LEU A 1 273 ? -3.813 1.966 -5.843 1.00 91.62 273 LEU A N 1
ATOM 2118 C CA . LEU A 1 273 ? -3.661 0.572 -6.275 1.00 91.62 273 LEU A CA 1
ATOM 2119 C C . LEU A 1 273 ? -3.600 0.450 -7.804 1.00 91.62 273 LEU A C 1
ATOM 2121 O O . LEU A 1 273 ? -2.804 -0.331 -8.325 1.00 91.62 273 LEU A O 1
ATOM 2125 N N . LEU A 1 274 ? -4.394 1.247 -8.522 1.00 92.75 274 LEU A N 1
ATOM 2126 C CA . LEU A 1 274 ? -4.382 1.303 -9.981 1.00 92.75 274 LEU A CA 1
ATOM 2127 C C . LEU A 1 274 ? -3.029 1.796 -10.505 1.00 92.75 274 LEU A C 1
ATOM 2129 O O . LEU A 1 274 ? -2.440 1.154 -11.369 1.00 92.75 274 LEU A O 1
ATOM 2133 N N . ILE A 1 275 ? -2.491 2.880 -9.941 1.00 92.88 275 ILE A N 1
ATOM 2134 C CA . ILE A 1 275 ? -1.171 3.407 -10.315 1.00 92.88 275 ILE A CA 1
ATOM 2135 C C . ILE A 1 275 ? -0.053 2.412 -9.994 1.00 92.88 275 ILE A C 1
ATOM 2137 O O . ILE A 1 275 ? 0.893 2.291 -10.776 1.00 92.88 275 ILE A O 1
ATOM 2141 N N . PHE A 1 276 ? -0.153 1.693 -8.874 1.00 88.69 276 PHE A N 1
ATOM 2142 C CA . PHE A 1 276 ? 0.794 0.634 -8.531 1.00 88.69 276 PHE A CA 1
ATOM 2143 C C . PHE A 1 276 ? 0.790 -0.477 -9.592 1.00 88.69 276 PHE A C 1
ATOM 2145 O O . PHE A 1 276 ? 1.850 -0.840 -10.103 1.00 88.69 276 PHE A O 1
ATOM 2152 N N . LEU A 1 277 ? -0.397 -0.954 -9.989 1.00 87.81 277 LEU A N 1
ATOM 2153 C CA . LEU A 1 277 ? -0.553 -1.947 -11.055 1.00 87.81 277 LEU A CA 1
ATOM 2154 C C . LEU A 1 277 ? 0.012 -1.442 -12.389 1.00 87.81 277 LEU A C 1
ATOM 2156 O O . LEU A 1 277 ? 0.814 -2.133 -13.013 1.00 87.81 277 LEU A O 1
ATOM 2160 N N . MET A 1 278 ? -0.360 -0.228 -12.804 1.00 91.81 278 MET A N 1
ATOM 2161 C CA . MET A 1 278 ? 0.159 0.399 -14.023 1.00 91.81 278 MET A CA 1
ATOM 2162 C C . MET A 1 278 ? 1.686 0.492 -13.986 1.00 91.81 278 MET A C 1
ATOM 2164 O O . MET A 1 278 ? 2.353 0.094 -14.936 1.00 91.81 278 MET A O 1
ATOM 2168 N N . GLY A 1 279 ? 2.252 0.962 -12.868 1.00 89.06 279 GLY A N 1
ATOM 2169 C CA . GLY A 1 279 ? 3.697 1.064 -12.674 1.00 89.06 279 GLY A CA 1
ATOM 2170 C C . GLY A 1 279 ? 4.413 -0.263 -12.873 1.00 89.06 279 GLY A C 1
ATOM 2171 O O . GLY A 1 279 ? 5.459 -0.298 -13.511 1.00 89.06 279 GLY A O 1
ATOM 2172 N N . ALA A 1 280 ? 3.821 -1.354 -12.407 1.00 84.88 280 ALA A N 1
ATOM 2173 C CA . ALA A 1 280 ? 4.408 -2.659 -12.600 1.00 84.88 280 ALA A CA 1
ATOM 2174 C C . ALA A 1 280 ? 4.291 -3.202 -14.035 1.00 84.88 280 ALA A C 1
ATOM 2176 O O . ALA A 1 280 ? 5.240 -3.813 -14.525 1.00 84.88 280 ALA A O 1
ATOM 2177 N N . ILE A 1 281 ? 3.184 -2.922 -14.736 1.00 89.62 281 ILE A N 1
ATOM 2178 C CA . ILE A 1 281 ? 3.051 -3.207 -16.177 1.00 89.62 281 ILE A CA 1
ATOM 2179 C C . ILE A 1 281 ? 4.153 -2.472 -16.957 1.00 89.62 281 ILE A C 1
ATOM 2181 O O . ILE A 1 281 ? 4.819 -3.073 -17.798 1.00 89.62 281 ILE A O 1
ATOM 2185 N N . ILE A 1 282 ? 4.399 -1.200 -16.627 1.00 90.44 282 ILE A N 1
ATOM 2186 C CA . ILE A 1 282 ? 5.455 -0.374 -17.233 1.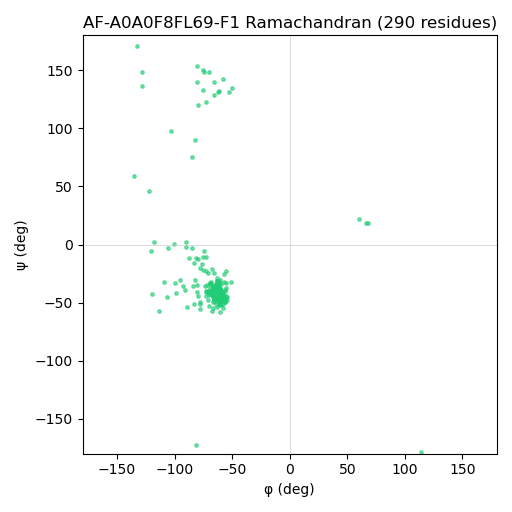00 90.44 282 ILE A CA 1
ATOM 2187 C C . ILE A 1 282 ? 6.847 -0.941 -16.939 1.00 90.44 282 ILE A C 1
ATOM 2189 O O . ILE A 1 282 ? 7.664 -1.061 -17.849 1.00 90.44 282 ILE A O 1
ATOM 2193 N N . SER A 1 283 ? 7.121 -1.333 -15.691 1.00 85.94 283 SER A N 1
ATOM 2194 C CA . SER A 1 283 ? 8.390 -1.971 -15.324 1.00 85.94 283 SER A CA 1
ATOM 2195 C C . SER A 1 283 ? 8.627 -3.277 -16.082 1.00 85.94 283 SER A C 1
ATOM 2197 O O . SER A 1 283 ? 9.747 -3.521 -16.531 1.00 85.94 283 SER A O 1
ATOM 2199 N N . ASN A 1 284 ? 7.586 -4.096 -16.257 1.00 85.62 284 ASN A N 1
ATOM 2200 C CA . ASN A 1 284 ? 7.682 -5.331 -17.027 1.00 85.62 284 ASN A CA 1
ATOM 2201 C C . ASN A 1 284 ? 7.957 -5.053 -18.511 1.00 85.62 284 ASN A C 1
ATOM 2203 O O . ASN A 1 284 ? 8.857 -5.664 -19.076 1.00 85.62 284 ASN A O 1
ATOM 2207 N N . ALA A 1 285 ? 7.245 -4.097 -19.117 1.00 89.38 285 ALA A N 1
ATOM 2208 C CA . ALA A 1 285 ? 7.477 -3.697 -20.504 1.00 89.38 285 ALA A CA 1
ATOM 2209 C C . ALA A 1 285 ? 8.916 -3.208 -20.723 1.00 89.38 285 ALA A C 1
ATOM 2211 O O . ALA A 1 285 ? 9.573 -3.641 -21.669 1.00 89.38 285 ALA A O 1
ATOM 2212 N N . GLY A 1 286 ? 9.430 -2.379 -19.806 1.00 88.31 286 GLY A N 1
ATOM 2213 C CA . GLY A 1 286 ? 10.820 -1.923 -19.827 1.00 88.31 286 GLY A CA 1
ATOM 2214 C C . GLY A 1 286 ? 11.818 -3.080 -19.758 1.00 88.31 286 GLY A C 1
ATOM 2215 O O . GLY A 1 286 ? 12.777 -3.097 -20.518 1.00 88.31 286 GLY A O 1
ATOM 2216 N N . LYS A 1 287 ? 11.567 -4.091 -18.914 1.00 84.94 287 LYS A N 1
ATOM 2217 C CA . LYS A 1 287 ? 12.402 -5.299 -18.855 1.00 84.94 287 LYS A CA 1
ATOM 2218 C C . LYS A 1 287 ? 12.377 -6.085 -20.162 1.00 84.94 287 LYS A C 1
ATOM 2220 O O . LYS A 1 287 ? 13.434 -6.332 -20.732 1.00 84.94 287 LYS A O 1
ATOM 2225 N N . THR A 1 288 ? 11.195 -6.432 -20.660 1.00 86.50 288 THR A N 1
ATOM 2226 C CA . THR A 1 288 ? 11.074 -7.208 -21.903 1.00 86.50 288 THR A CA 1
ATOM 2227 C C . THR A 1 288 ? 11.630 -6.465 -23.116 1.00 86.50 288 THR A C 1
ATOM 2229 O O . THR A 1 288 ? 12.114 -7.103 -24.036 1.00 86.50 288 THR A O 1
ATOM 2232 N N . GLY A 1 289 ? 11.606 -5.127 -23.116 1.00 85.56 289 GLY A N 1
ATOM 2233 C CA . GLY A 1 289 ? 12.207 -4.322 -24.180 1.00 85.56 289 GLY A CA 1
ATOM 2234 C C . GLY A 1 289 ? 13.738 -4.337 -24.182 1.00 85.56 289 GLY A C 1
ATOM 2235 O O . GLY A 1 289 ? 14.323 -4.141 -25.235 1.00 85.56 289 GLY A O 1
ATOM 2236 N N . THR A 1 290 ? 14.395 -4.598 -23.042 1.00 82.75 290 THR A N 1
ATOM 2237 C CA . THR A 1 290 ? 15.865 -4.772 -22.989 1.00 82.75 290 THR A CA 1
ATOM 2238 C C . THR A 1 290 ? 16.343 -6.169 -23.390 1.00 82.75 290 THR A C 1
ATOM 2240 O O . THR A 1 290 ? 17.543 -6.379 -23.529 1.00 82.75 290 THR A O 1
ATOM 2243 N N . GLU A 1 291 ? 15.427 -7.132 -23.512 1.00 78.06 291 GLU A N 1
ATOM 2244 C CA . GLU A 1 291 ? 15.733 -8.522 -23.883 1.00 78.06 291 GLU A CA 1
ATOM 2245 C C . GLU A 1 291 ? 15.683 -8.753 -25.410 1.00 78.06 291 GLU A C 1
ATOM 2247 O O . GLU A 1 291 ? 15.949 -9.870 -25.856 1.00 78.06 291 GLU A O 1
ATOM 2252 N N . VAL A 1 292 ? 15.342 -7.718 -26.193 1.00 59.41 292 VAL A N 1
ATOM 2253 C CA . VAL A 1 292 ? 15.259 -7.708 -27.668 1.00 59.41 292 VAL A CA 1
ATOM 2254 C C . VAL A 1 292 ? 16.479 -7.008 -28.253 1.00 59.41 292 VAL A C 1
ATOM 2256 O O . VAL A 1 292 ? 17.024 -7.540 -29.244 1.00 59.41 292 VAL A O 1
#

Solvent-accessible surface area (backbone atoms only — not comparable to full-atom values): 15171 Å² total; per-residue (Å²): 144,72,79,73,64,60,60,54,52,53,50,51,53,51,54,50,48,55,31,46,53,50,24,49,52,33,49,34,27,75,70,65,67,24,64,71,70,92,73,66,49,67,62,50,25,53,49,32,43,48,53,37,39,54,49,51,48,50,52,51,53,51,50,50,51,52,33,56,75,70,72,45,75,81,62,73,49,69,38,48,46,42,51,51,52,51,46,53,52,37,49,66,48,44,53,52,72,74,70,51,82,73,53,77,81,51,49,64,59,46,50,54,54,58,66,48,46,58,57,52,50,39,45,32,50,30,44,49,53,51,67,67,32,37,78,93,70,68,46,74,40,56,45,45,16,45,30,23,47,46,52,24,44,52,25,33,53,50,31,41,48,27,56,77,24,60,44,97,63,20,62,64,52,29,34,54,30,28,51,52,24,32,47,24,38,41,54,26,31,48,48,33,35,48,50,42,43,75,71,42,34,66,80,60,36,47,56,35,19,57,75,25,97,47,34,62,46,54,74,46,49,47,53,52,40,55,60,55,55,69,48,48,51,56,55,35,46,51,52,31,51,50,51,64,72,52,51,70,65,56,58,73,70,32,67,65,60,41,49,51,52,43,51,52,39,48,51,53,36,50,53,52,53,49,46,52,53,46,51,50,54,47,37,48,38,34,31,58,18,73,77,110

Foldseek 3Di:
DPVPPVVVLVVLLVVLLVLLLQLLLLVCCVVVVFPHDPDDSVVSNLVSLVVSLVSLVVVLVVVVVVCVVVVHDQPPAPLRVLSVVLNVLSCVLNVCVPPPPPCPVCVVVNNVSSVVNQLSSQLSSLSVLLVLFDPQQRDVLSSLQSSLLSLLLVLLSLLLRCLVGPDLCSLVSNLVSLVSSLCSLVVNNQVSVVVSCVPRCVPPQLVLLCQFPHNVLVVPLVVVLVVLSVCLSVLSVVLNVCSVPDDSCCSVPPPPSSVVSSVSSVVSSVSSVSSSVSSSVSSVSSNRSVVD